Protein 7CNE (pdb70)

Foldseek 3Di:
DDWFKEKEEEQQQAACVVPVWPCNQVLLVVVCVDPSNPDGFKYKYAPQWHPVSSVVSCVSCCVQFVEKAPQAQCDQPRAPEEEEPRDPPQHTGQRIMMTGNFHWPHKYWYFANFAWDPSVSYRFTWMWTWGDDDNDTAIEIEGAAYAPDPGADVPRSLVRLLSRLLVLQVVVVVVVDDQAYWYKYWYQSNDFCVDPSVVSSCVSNQWDDQPEEEEDNAQQCLPPFFANVVVCVPDHGGHGTDITIHPSHDDDPRKYKYFDPDWADWDWTADPRDIDIGTHSDSGTMIMITHD

Sequence (292 aa):
TPSLKVLTYNTFLMSTGLYPNWGQEHRAREIAAAGFFQGNDVVVLQEAFDNAAADGLKAAAADRYPYQTPVVGRSRDGWDATGGKYSATTPEDGGVTVLSKWPIVRKEQVIFNDACGADWWSNKGFAYVVLNVGGTRVHVVGTHAQSTDSGCAAGEAAADRSRQFRQIDAFLDAKNIPADEQVMLAGDLNVDSHSAEYASMLADGDLAPADSRAGHPYSFDTKENSIAAYRYPTDPREDLDYVLHRNGHARPAGWRNTVVQETSAPWTVSSWGKRYTYTDLSGHYPVIAGAN

B-factor: mean 24.51, std 7.23, range [12.63, 61.75]

Structure (mmCIF, N/CA/C/O backbone):
data_7CNE
#
_entry.id   7CNE
#
_cell.length_a   66.091
_cell.length_b   66.091
_cell.length_c   142.450
_cell.angle_alpha   90.000
_cell.angle_beta   90.000
_cell.angle_gamma   90.000
#
_symmetry.space_group_name_H-M   'P 41 21 2'
#
loop_
_entity.id
_entity.type
_entity.pdbx_description
1 polymer 'Sphingomyelinase C'
2 non-polymer '4-(2-HYDROXYETHYL)-1-PIPERAZINE ETHANESULFONIC ACID'
3 non-polymer 'SUCCINIC ACID'
4 water water
#
loop_
_atom_site.group_PDB
_atom_site.id
_atom_site.type_symbol
_atom_site.label_atom_id
_atom_site.label_alt_id
_atom_site.label_comp_id
_atom_site.label_asym_id
_atom_site.label_entity_id
_atom_site.label_seq_id
_atom_site.pdbx_PDB_ins_code
_atom_site.Cartn_x
_atom_site.Cartn_y
_atom_site.Cartn_z
_atom_site.occupancy
_atom_site.B_iso_or_equiv
_atom_site.auth_seq_id
_atom_site.auth_comp_id
_atom_site.auth_asym_id
_atom_site.auth_atom_id
_atom_site.pdbx_PDB_model_num
ATOM 1 N N . THR A 1 7 ? -7.37794 -12.18658 30.80372 1.000 31.85624 48 THR A N 1
ATOM 2 C CA . THR A 1 7 ? -6.32858 -12.10042 29.78503 1.000 29.39259 48 THR A CA 1
ATOM 3 C C . THR A 1 7 ? -5.00833 -12.73277 30.21163 1.000 22.40707 48 THR A C 1
ATOM 4 O O . THR A 1 7 ? -4.09851 -12.03749 30.67613 1.000 20.25762 48 THR A O 1
ATOM 8 N N . PRO A 1 8 ? -4.87831 -14.04619 30.02348 1.000 22.81673 49 PRO A N 1
ATOM 9 C CA . PRO A 1 8 ? -3.66137 -14.72935 30.48205 1.000 19.91364 49 PRO A CA 1
ATOM 10 C C . PRO A 1 8 ? -2.43688 -14.30904 29.67587 1.000 22.00868 49 PRO A C 1
ATOM 11 O O . PRO A 1 8 ? -2.47183 -14.20647 28.44613 1.000 22.51259 49 PRO A O 1
ATOM 15 N N . SER A 1 9 ? -1.34677 -14.06066 30.39313 1.000 21.14919 50 SER A N 1
ATOM 16 C CA . SER A 1 9 ? -0.12869 -13.49494 29.82249 1.000 20.36177 50 SER A CA 1
ATOM 17 C C . SER A 1 9 ? 0.79014 -14.63163 29.37313 1.000 23.01386 50 SER A C 1
ATOM 18 O O . SER A 1 9 ? 1.32163 -15.37489 30.20615 1.000 23.90034 50 SER A O 1
ATOM 21 N N . LEU A 1 10 ? 0.98617 -14.76028 28.06424 1.000 18.56963 51 LEU A N 1
ATOM 22 C CA . LEU A 1 10 ? 1.70597 -15.88194 27.47462 1.000 19.07614 51 LEU A CA 1
ATOM 23 C C . LEU A 1 10 ? 3.02334 -15.43245 26.85091 1.000 19.46977 51 LEU A C 1
ATOM 24 O O . LEU A 1 10 ? 3.14553 -14.31146 26.34733 1.000 19.54093 51 LEU A O 1
ATOM 29 N N . LYS A 1 11 ? 3.99630 -16.34169 26.86332 1.000 16.61173 52 LYS A N 1
ATOM 30 C CA . LYS A 1 11 ? 5.29018 -16.15658 26.21722 1.000 17.95354 52 LYS A CA 1
ATOM 31 C C . LYS A 1 11 ? 5.28569 -16.92885 24.90400 1.000 17.34880 52 LYS A C 1
ATOM 32 O O . LYS A 1 11 ? 5.06705 -18.14377 24.90754 1.000 16.34294 52 LYS A O 1
ATOM 38 N N . VAL A 1 12 ? 5.53466 -16.24701 23.78709 1.000 17.22955 53 VAL A N 1
ATOM 39 C CA . VAL A 1 12 ? 5.38491 -16.87837 22.47321 1.000 18.10172 53 VAL A CA 1
ATOM 40 C C . VAL A 1 12 ? 6.67581 -16.73635 21.68010 1.000 17.68128 53 VAL A C 1
ATOM 41 O O . VAL A 1 12 ? 7.17206 -15.61905 21.48471 1.000 17.66733 53 VAL A O 1
ATOM 45 N N . LEU A 1 13 ? 7.21293 -17.86834 21.22242 1.000 14.71284 54 LEU A N 1
ATOM 46 C CA . LEU A 1 13 ? 8.39159 -17.90001 20.35944 1.000 16.17347 54 LEU A CA 1
ATOM 47 C C . LEU A 1 13 ? 7.97364 -18.10300 18.90957 1.000 16.48552 54 LEU A C 1
ATOM 48 O O . LEU A 1 13 ? 7.14808 -18.96980 18.61107 1.000 13.86507 54 LEU A O 1
ATOM 53 N N . THR A 1 14 ? 8.54506 -17.31378 18.00574 1.000 15.77511 55 THR A 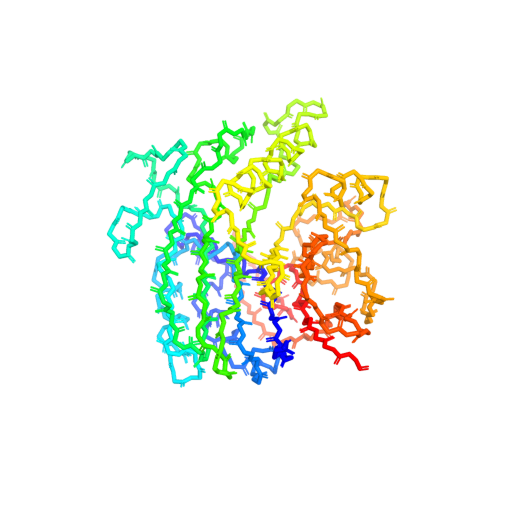N 1
ATOM 54 C CA . THR A 1 14 ? 8.46168 -17.62407 16.58725 1.000 14.94359 55 THR A CA 1
ATOM 55 C C . THR A 1 14 ? 9.88190 -17.80055 16.07261 1.000 15.67251 55 THR A C 1
ATOM 56 O O . THR A 1 14 ? 10.76787 -17.00850 16.40732 1.000 15.41750 55 THR A O 1
ATOM 60 N N . TYR A 1 15 ? 10.10284 -18.85580 15.28245 1.000 16.96393 56 TYR A N 1
ATOM 61 C CA . TYR A 1 15 ? 11.45236 -19.21097 14.84616 1.000 17.36815 56 TYR A CA 1
ATOM 62 C C . TYR A 1 15 ? 11.41554 -19.89850 13.49165 1.000 16.10811 56 TYR A C 1
ATOM 63 O O . TYR A 1 15 ? 10.78024 -20.94842 13.33424 1.000 14.91345 56 TYR A O 1
ATOM 72 N N . ASN A 1 16 ? 12.11976 -19.32470 12.52258 1.000 16.38959 57 ASN A N 1
ATOM 73 C CA . ASN A 1 16 ? 12.28678 -19.94213 11.21133 1.000 13.56161 57 ASN A CA 1
ATOM 74 C C . ASN A 1 16 ? 13.48011 -20.88986 11.29812 1.000 15.11133 57 ASN A C 1
ATOM 75 O O . ASN A 1 16 ? 14.61768 -20.44101 11.45315 1.000 18.24506 57 ASN A O 1
ATOM 80 N N . THR A 1 17 ? 13.22266 -22.19430 11.16574 1.000 14.29572 58 THR A N 1
ATOM 81 C CA . THR A 1 17 ? 14.21322 -23.23118 11.44542 1.000 17.05245 58 THR A CA 1
ATOM 82 C C . THR A 1 17 ? 15.12736 -23.56715 10.27437 1.000 17.51994 58 THR A C 1
ATOM 83 O O . THR A 1 17 ? 16.11904 -24.26762 10.48590 1.000 19.44099 58 THR A O 1
ATOM 87 N N . PHE A 1 18 ? 14.80520 -23.13955 9.05393 1.000 18.81724 59 PHE A N 1
ATOM 88 C CA . PHE A 1 18 ? 15.61723 -23.45360 7.87330 1.000 17.52729 59 PHE A CA 1
ATOM 89 C C . PHE A 1 18 ? 15.92622 -24.95451 7.78441 1.000 18.27636 59 PHE A C 1
ATOM 90 O O . PHE A 1 18 ? 17.07756 -25.37959 7.63311 1.000 17.27752 59 PHE A O 1
ATOM 98 N N . LEU A 1 19 ? 14.88113 -25.77146 7.90046 1.000 16.77024 60 LEU A N 1
ATOM 99 C CA . LEU A 1 19 ? 15.04085 -27.22283 7.79233 1.000 16.89948 60 LEU A CA 1
ATOM 100 C C . LEU A 1 19 ? 14.50293 -27.69187 6.44328 1.000 16.24089 60 LEU A C 1
ATOM 101 O O . LEU A 1 19 ? 13.44100 -28.31504 6.33429 1.000 17.83456 60 LEU A O 1
ATOM 106 N N . MET A 1 20 ? 15.27036 -27.37154 5.40162 1.000 17.94481 61 MET A N 1
ATOM 107 C CA . MET A 1 20 ? 14.90612 -27.79629 4.06183 1.000 20.03198 61 MET A CA 1
ATOM 108 C C . MET A 1 20 ? 14.98067 -29.31522 3.96066 1.000 20.06514 61 MET A C 1
ATOM 109 O O . MET A 1 20 ? 15.68930 -29.98519 4.72325 1.000 19.06800 61 MET A O 1
ATOM 117 N N . SER A 1 21 ? 14.22418 -29.85481 3.01421 1.000 18.29424 62 SER A N 1
ATOM 118 C CA . SER A 1 21 ? 14.19960 -31.29510 2.77716 1.000 19.16463 62 SER A CA 1
ATOM 119 C C . SER A 1 21 ? 15.60994 -31.84447 2.60206 1.000 18.70485 62 SER A C 1
ATOM 120 O O . SER A 1 21 ? 16.42339 -31.28300 1.85733 1.000 18.24872 62 SER A O 1
ATOM 123 N N . THR A 1 22 ? 15.91210 -32.93263 3.31661 1.000 16.98070 63 THR A N 1
ATOM 124 C CA . THR A 1 22 ? 17.24563 -33.50608 3.22724 1.000 19.66692 63 THR A CA 1
ATOM 125 C C . THR A 1 22 ? 17.43639 -34.34732 1.97416 1.000 21.35505 63 THR A C 1
ATOM 126 O O . THR A 1 22 ? 18.57698 -34.57272 1.57746 1.000 20.19365 63 THR A O 1
ATOM 130 N N . GLY A 1 23 ? 16.36009 -34.83618 1.35956 1.000 20.82172 64 GLY A N 1
ATOM 131 C CA . GLY A 1 23 ? 16.51956 -35.51577 0.08379 1.000 22.33612 64 GLY A CA 1
ATOM 132 C C . GLY A 1 23 ? 17.02591 -34.57269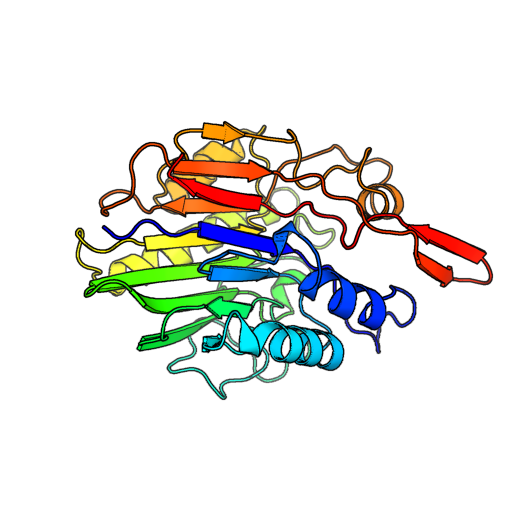 -0.98755 1.000 21.86510 64 GLY A C 1
ATOM 133 O O . GLY A 1 23 ? 17.90618 -34.92602 -1.77769 1.000 24.92086 64 GLY A O 1
ATOM 134 N N . LEU A 1 24 ? 16.49377 -33.34591 -1.00721 1.000 17.93727 65 LEU A N 1
ATOM 135 C CA . LEU A 1 24 ? 16.93436 -32.31894 -1.95018 1.000 21.33035 65 LEU A CA 1
ATOM 136 C C . LEU A 1 24 ? 18.26305 -31.69721 -1.54026 1.000 22.46254 65 LEU A C 1
ATOM 137 O O . LEU A 1 24 ? 19.09976 -31.38554 -2.39954 1.000 21.21667 65 LEU A O 1
ATOM 142 N N . TYR A 1 25 ? 18.45667 -31.46505 -0.23819 1.000 17.25513 66 TYR A N 1
ATOM 143 C CA . TYR A 1 25 ? 19.60982 -30.72514 0.27653 1.000 19.61230 66 TYR A CA 1
ATOM 144 C C . TYR A 1 25 ? 20.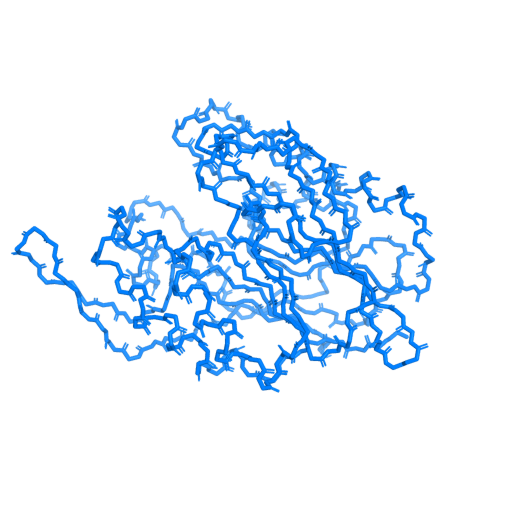25936 -31.53210 1.39143 1.000 21.29880 66 TYR A C 1
ATOM 145 O O . TYR A 1 25 ? 20.03483 -31.27228 2.58226 1.000 23.27962 66 TYR A O 1
ATOM 154 N N . PRO A 1 26 ? 21.07063 -32.52983 1.04188 1.000 23.21069 67 PRO A N 1
ATOM 155 C CA . PRO A 1 26 ? 21.60609 -33.43165 2.07332 1.000 25.72325 67 PRO A CA 1
ATOM 156 C C . PRO A 1 26 ? 22.67293 -32.81334 2.96685 1.000 27.71322 67 PRO A C 1
ATOM 157 O O . PRO A 1 26 ? 22.99288 -33.41052 4.00718 1.000 31.11961 67 PRO A O 1
ATOM 161 N N . ASN A 1 27 ? 23.21369 -31.64346 2.63036 1.000 23.94993 68 ASN A N 1
ATOM 162 C CA . ASN A 1 27 ? 24.37815 -31.11688 3.33379 1.000 29.42476 68 ASN A CA 1
ATOM 163 C C . ASN A 1 27 ? 24.10176 -29.80305 4.06322 1.000 23.88967 68 ASN A C 1
ATOM 164 O O . ASN A 1 27 ? 25.00577 -28.97807 4.21560 1.000 26.07094 68 ASN A O 1
ATOM 169 N N . TRP A 1 28 ? 22.87825 -29.59193 4.55583 1.000 22.25161 69 TRP A N 1
ATOM 170 C CA . TRP A 1 28 ? 22.57690 -28.36193 5.28469 1.000 23.54258 69 TRP A CA 1
ATOM 171 C C . TRP A 1 28 ? 22.47334 -28.57902 6.79655 1.000 24.10753 69 TRP A C 1
ATOM 172 O O . TRP A 1 28 ? 21.95667 -27.70742 7.51311 1.000 18.63637 69 TRP A O 1
ATOM 183 N N . GLY A 1 29 ? 22.98152 -29.70913 7.29455 1.000 23.18419 70 GLY A N 1
ATOM 184 C CA . GLY A 1 29 ? 23.02924 -29.97178 8.72502 1.000 22.62329 70 GLY A CA 1
ATOM 185 C C . GLY A 1 29 ? 21.67614 -30.05970 9.39935 1.000 24.11678 70 GLY A C 1
ATOM 186 O O . GLY A 1 29 ? 21.56784 -29.75222 10.59400 1.000 20.72871 70 GLY A O 1
ATOM 187 N N . GLN A 1 30 ? 20.64077 -30.51163 8.67706 1.000 20.61070 71 GLN A N 1
ATOM 188 C CA . GLN A 1 30 ? 19.27432 -30.38024 9.18590 1.000 20.42224 71 GLN A CA 1
ATOM 189 C C . GLN A 1 30 ? 19.04341 -31.23106 10.43313 1.000 22.92671 71 GLN A C 1
ATOM 190 O O . GLN A 1 30 ? 18.41064 -30.76917 11.38504 1.000 20.08981 71 GLN A O 1
ATOM 196 N N . GLU A 1 31 ? 19.50668 -32.48482 10.43635 1.000 22.09436 72 GLU A N 1
ATOM 197 C CA . GLU A 1 31 ? 19.27715 -33.32882 11.60607 1.000 24.27276 72 GLU A CA 1
ATOM 198 C C . GLU A 1 31 ? 20.04478 -32.80363 12.81065 1.000 22.98503 72 GLU A C 1
ATOM 199 O O . GLU A 1 31 ? 19.51195 -32.76936 13.92490 1.000 26.43653 72 GLU A O 1
ATOM 205 N N . HIS A 1 32 ? 21.28911 -32.36984 12.60317 1.000 23.05068 73 HIS A N 1
ATOM 206 C CA . HIS A 1 32 ? 22.05592 -31.78950 13.70112 1.000 23.06019 73 HIS A CA 1
ATOM 207 C C . HIS A 1 32 ? 21.35995 -30.55431 14.26398 1.000 25.05059 73 HIS A C 1
ATOM 208 O O . HIS A 1 32 ? 21.18692 -30.42033 15.48094 1.000 20.58064 73 HIS A O 1
ATOM 215 N N . ARG A 1 33 ? 20.94577 -29.64091 13.38608 1.000 22.33191 74 ARG A N 1
ATOM 216 C CA . ARG A 1 33 ? 20.37652 -28.37898 13.84775 1.000 21.71901 74 ARG A CA 1
ATOM 217 C C . ARG A 1 33 ? 19.01711 -28.58532 14.50203 1.000 20.68762 74 ARG A C 1
ATOM 218 O O . ARG A 1 33 ? 18.70229 -27.92274 15.49657 1.000 22.61140 74 ARG A O 1
ATOM 226 N N . ALA A 1 34 ? 18.20008 -29.49794 13.96455 1.000 21.86173 75 ALA A N 1
ATOM 227 C CA . ALA A 1 34 ? 16.89293 -29.76442 14.56586 1.000 20.99162 75 ALA A CA 1
ATOM 228 C C . ALA A 1 34 ? 17.03166 -30.23587 16.00428 1.000 23.92108 75 ALA A C 1
ATOM 229 O O . ALA A 1 34 ? 16.24126 -29.84741 16.87734 1.000 20.85932 75 ALA A O 1
ATOM 231 N N . ARG A 1 35 ? 18.01180 -31.10314 16.26377 1.000 24.85758 76 ARG A N 1
ATOM 232 C CA . ARG A 1 35 ? 18.26514 -31.54146 17.63224 1.000 24.96676 76 ARG A CA 1
ATOM 233 C C . ARG A 1 35 ? 18.74016 -30.37472 18.48952 1.000 24.47724 76 ARG A C 1
ATOM 234 O O . ARG A 1 35 ? 18.25538 -30.17545 19.60881 1.000 25.15060 76 ARG A O 1
ATOM 242 N N . GLU A 1 36 ? 19.64780 -29.55949 17.95632 1.000 22.95144 77 GLU A N 1
ATOM 243 C CA . GLU A 1 36 ? 20.17971 -28.43236 18.71728 1.000 23.79805 77 GLU A CA 1
ATOM 244 C C . GLU A 1 36 ? 19.14146 -27.33486 18.96035 1.000 23.44543 77 GLU A C 1
ATOM 245 O O . GLU A 1 36 ? 19.19486 -26.65248 19.99504 1.000 22.21182 77 GLU A O 1
ATOM 251 N N . ILE A 1 37 ? 18.19726 -27.14281 18.03530 1.000 18.96342 78 ILE A N 1
ATOM 252 C CA . ILE A 1 37 ? 17.15435 -26.13711 18.24171 1.000 20.23390 78 ILE A CA 1
ATOM 253 C C . ILE A 1 37 ? 16.29508 -26.49166 19.45183 1.000 21.20461 78 ILE A C 1
ATOM 254 O O . ILE A 1 37 ? 15.96793 -25.62475 20.27079 1.000 18.48397 78 ILE A O 1
ATOM 259 N N . ALA A 1 38 ? 15.90976 -27.76584 19.58820 1.000 22.36009 79 ALA A N 1
ATOM 260 C CA . ALA A 1 38 ? 15.13037 -28.15393 20.76080 1.000 22.80531 79 ALA A CA 1
ATOM 261 C C . ALA A 1 38 ? 15.88963 -27.94004 22.06791 1.000 24.46049 79 ALA A C 1
ATOM 262 O O . ALA A 1 38 ? 15.25463 -27.80251 23.11813 1.000 25.29804 79 ALA A O 1
ATOM 264 N N . ALA A 1 39 ? 17.22286 -27.90177 22.04047 1.000 21.59625 80 ALA A N 1
ATOM 265 C CA . ALA A 1 39 ? 17.98294 -27.70777 23.26932 1.000 24.93867 80 ALA A CA 1
ATOM 266 C C . ALA A 1 39 ? 18.40711 -26.26119 23.49764 1.000 27.46248 80 ALA A C 1
ATOM 267 O O . ALA A 1 39 ? 18.92785 -25.94901 24.57848 1.000 21.56761 80 ALA A O 1
ATOM 269 N N . ALA A 1 40 ? 18.17856 -25.37145 22.53300 1.000 21.39585 81 ALA A N 1
ATOM 270 C CA . ALA A 1 40 ? 18.65855 -24.00242 22.66207 1.000 22.56756 81 ALA A CA 1
ATOM 271 C C . ALA A 1 40 ? 17.92366 -23.26787 23.78559 1.000 21.98259 81 ALA A C 1
ATOM 272 O O . ALA A 1 40 ? 16.79376 -23.60091 24.15602 1.000 20.85412 81 ALA A O 1
ATOM 274 N N . GLY A 1 41 ? 18.59474 -22.25632 24.33727 1.000 24.16927 82 GLY A N 1
ATOM 275 C CA . GLY A 1 41 ? 17.99018 -21.48665 25.41575 1.000 27.20881 82 GLY A CA 1
ATOM 276 C C . GLY A 1 41 ? 16.68456 -20.83096 25.00303 1.000 22.58919 82 GLY A C 1
ATOM 277 O O . GLY A 1 41 ? 15.70461 -20.84768 25.75494 1.000 20.14520 82 GLY A O 1
ATOM 278 N N . PHE A 1 42 ? 16.64215 -20.27029 23.78943 1.000 21.90808 83 PHE A N 1
ATOM 279 C CA . PHE A 1 42 ? 15.43980 -19.57217 23.34624 1.000 20.27851 83 PHE A CA 1
ATOM 280 C C . PHE A 1 42 ? 14.25449 -20.51262 23.19371 1.000 18.92191 83 PHE A C 1
ATOM 281 O O . PHE A 1 42 ? 13.10441 -20.05064 23.19533 1.000 18.79505 83 PHE A O 1
ATOM 289 N N . PHE A 1 43 ? 14.50725 -21.81606 23.06495 1.000 17.15614 84 PHE A N 1
ATOM 290 C CA . PHE A 1 43 ? 13.44098 -22.80212 22.91946 1.000 18.48154 84 PHE A CA 1
ATOM 291 C C . PHE A 1 43 ? 12.75919 -23.13202 24.24086 1.000 20.76417 84 PHE A C 1
ATOM 292 O O . PHE A 1 43 ? 11.61389 -23.59985 24.23196 1.000 19.61646 84 PHE A O 1
ATOM 300 N N . GLN A 1 44 ? 13.42435 -22.89010 25.36965 1.000 21.07419 85 GLN A N 1
ATOM 301 C CA . GLN A 1 44 ? 12.89549 -23.27272 26.67409 1.000 22.19355 85 GLN A CA 1
ATOM 302 C C . GLN A 1 44 ? 12.04659 -22.16437 27.26439 1.000 20.77054 85 GLN A C 1
ATOM 303 O O . GLN A 1 44 ? 12.29472 -20.97847 27.04125 1.000 19.94865 85 GLN A O 1
ATOM 309 N N . GLY A 1 45 ? 11.04440 -22.56871 28.04085 1.000 22.26140 86 GLY A N 1
ATOM 310 C CA . GLY A 1 45 ? 10.33746 -21.64150 28.89574 1.000 20.74846 86 GLY A CA 1
ATOM 311 C C . GLY A 1 45 ? 9.24640 -20.85562 28.21406 1.000 20.92636 86 GLY A C 1
ATOM 312 O O . GLY A 1 45 ? 8.77179 -19.86496 28.77723 1.000 21.04551 86 GLY A O 1
ATOM 313 N N . ASN A 1 46 ? 8.83457 -21.25734 27.02109 1.000 18.50157 87 ASN A N 1
ATOM 314 C CA . ASN A 1 46 ? 7.74475 -20.57421 26.34945 1.000 18.65007 87 ASN A CA 1
ATOM 315 C C . ASN A 1 46 ? 6.41444 -21.25221 26.64811 1.000 16.71428 87 ASN A C 1
ATOM 316 O O . ASN A 1 46 ? 6.35332 -22.38662 27.12050 1.000 17.67086 87 ASN A O 1
ATOM 321 N N . ASP A 1 47 ? 5.33072 -20.54377 26.33256 1.000 16.69109 88 ASP A N 1
ATOM 322 C CA . ASP A 1 47 ? 4.00382 -21.14315 26.34277 1.000 15.03666 88 ASP A CA 1
ATOM 323 C C . ASP A 1 47 ? 3.60102 -21.68714 24.97359 1.000 17.72460 88 ASP A C 1
ATOM 324 O O . ASP A 1 47 ? 2.92772 -22.72310 24.88665 1.000 15.80346 88 ASP A O 1
ATOM 329 N N . VAL A 1 48 ? 3.97972 -20.99164 23.91097 1.000 14.71107 89 VAL A N 1
ATOM 330 C CA . VAL A 1 48 ? 3.64232 -21.37492 22.53974 1.000 14.68773 89 VAL A CA 1
ATOM 331 C C . VAL A 1 48 ? 4.89471 -21.19961 21.70129 1.000 18.13611 89 VAL A C 1
ATOM 332 O O . VAL A 1 48 ? 5.64688 -20.23700 21.89602 1.000 16.91590 89 VAL A O 1
ATOM 336 N N . VAL A 1 49 ? 5.13146 -22.14348 20.78496 1.000 17.26715 90 VAL A N 1
ATOM 337 C CA . VAL A 1 49 ? 6.23151 -22.07629 19.82717 1.000 14.50716 90 VAL A CA 1
ATOM 338 C C . VAL A 1 49 ? 5.64018 -22.22925 18.43039 1.000 16.37623 90 VAL A C 1
ATOM 339 O O . VAL A 1 49 ? 4.88462 -23.17591 18.17130 1.000 17.50354 90 VAL A O 1
ATOM 343 N N . VAL A 1 50 ? 5.96167 -21.28842 17.54413 1.000 15.79652 91 VAL A N 1
ATOM 344 C CA . VAL A 1 50 ? 5.56240 -21.34349 16.13868 1.000 15.92150 91 VAL A CA 1
ATOM 345 C C . VAL A 1 50 ? 6.83384 -21.44718 15.30279 1.000 16.57655 91 VAL A C 1
ATOM 346 O O . VAL A 1 50 ? 7.69636 -20.55805 15.35591 1.000 15.18710 91 VAL A O 1
ATOM 350 N N . LEU A 1 51 ? 6.94333 -22.52409 14.52798 1.000 14.67627 92 LEU A N 1
ATOM 351 C CA . LEU A 1 51 ? 8.09967 -22.77700 13.68768 1.000 15.73806 92 LEU A CA 1
ATOM 352 C C . LEU A 1 51 ? 7.74746 -22.58240 12.22031 1.000 15.23158 92 LEU A C 1
ATOM 353 O O . LEU A 1 51 ? 6.63591 -22.89763 11.79050 1.000 15.63629 92 LEU A O 1
ATOM 358 N N . GLN A 1 52 ? 8.72196 -22.09867 11.44886 1.000 13.74901 93 GLN A N 1
ATOM 359 C CA . GLN A 1 52 ? 8.61887 -22.06474 9.99844 1.000 15.58704 93 GLN A CA 1
ATOM 360 C C . GLN A 1 52 ? 9.74224 -22.89516 9.39122 1.000 16.72230 93 GLN A C 1
ATOM 361 O O . GLN A 1 52 ? 10.72408 -23.22455 10.06068 1.000 16.56437 93 GLN A O 1
ATOM 367 N N . GLU A 1 53 ? 9.56464 -23.22023 8.10906 1.000 16.47973 94 GLU A N 1
ATOM 368 C CA . GLU A 1 53 ? 10.52656 -23.95624 7.27836 1.000 17.70413 94 GLU A CA 1
ATOM 369 C C . GLU A 1 53 ? 10.89505 -25.31649 7.87254 1.000 17.85717 94 GLU A C 1
ATOM 370 O O . GLU A 1 53 ? 11.99816 -25.82767 7.66321 1.000 17.98692 94 GLU A O 1
ATOM 376 N N . ALA A 1 54 ? 9.96122 -25.92966 8.59724 1.000 15.88793 95 ALA A N 1
ATOM 377 C CA . ALA A 1 54 ? 10.13478 -27.29950 9.08043 1.000 18.40492 95 ALA A CA 1
ATOM 378 C C . ALA A 1 54 ? 9.73965 -28.27857 7.96886 1.000 18.41573 95 ALA A C 1
ATOM 379 O O . ALA A 1 54 ? 8.78248 -29.04496 8.07472 1.000 19.13659 95 ALA A O 1
ATOM 381 N N . PHE A 1 55 ? 10.49706 -28.21511 6.86846 1.000 17.25651 96 PHE A N 1
ATOM 382 C CA . PHE A 1 55 ? 10.12485 -28.87123 5.62121 1.000 18.68057 96 PHE A CA 1
ATOM 383 C C . PHE A 1 55 ? 10.55633 -30.33242 5.57747 1.000 21.09130 96 PHE A C 1
ATOM 384 O O . PHE A 1 55 ? 9.85155 -31.17556 5.00545 1.000 20.94502 96 PHE A O 1
ATOM 392 N N . ASP A 1 56 ? 11.73338 -30.64125 6.11668 1.000 19.77136 97 ASP A N 1
ATOM 393 C CA . ASP A 1 56 ? 12.20046 -32.01845 6.12030 1.000 19.66587 97 ASP A CA 1
ATOM 394 C C . ASP A 1 56 ? 11.35645 -32.83451 7.09110 1.000 21.56611 97 ASP A C 1
ATOM 395 O O . ASP A 1 56 ? 11.33333 -32.54908 8.29425 1.000 20.32758 97 ASP A O 1
ATOM 400 N N . ASN A 1 57 ? 10.65450 -33.84168 6.56478 1.000 21.51668 98 ASN A N 1
ATOM 401 C CA . ASN A 1 57 ? 9.68284 -34.56962 7.37331 1.000 21.23383 98 ASN A CA 1
ATOM 402 C C . ASN A 1 57 ? 10.33589 -35.21974 8.58818 1.000 23.82522 98 ASN A C 1
ATOM 403 O O . ASN A 1 57 ? 9.78435 -35.17338 9.69242 1.000 22.32031 98 ASN A O 1
ATOM 408 N N . ALA A 1 58 ? 11.51005 -35.82593 8.40675 1.000 24.22836 99 ALA A N 1
ATOM 409 C CA . ALA A 1 58 ? 12.13985 -36.55295 9.50519 1.000 24.81870 99 ALA A CA 1
ATOM 410 C C . ALA A 1 58 ? 12.69393 -35.59508 10.55368 1.000 21.08926 99 ALA A C 1
ATOM 411 O O . ALA A 1 58 ? 12.46111 -35.77634 11.75372 1.000 20.91526 99 ALA A O 1
ATOM 413 N N . ALA A 1 59 ? 13.42151 -34.55734 10.12887 1.000 20.28219 100 ALA A N 1
ATOM 414 C CA . ALA A 1 59 ? 13.97304 -33.63198 11.11796 1.000 22.99628 100 ALA A CA 1
ATOM 415 C C . ALA A 1 59 ? 12.86313 -32.87234 11.84119 1.000 20.25944 100 ALA A C 1
ATOM 416 O O . ALA A 1 59 ? 12.94164 -32.64317 13.05927 1.000 20.39681 100 ALA A O 1
ATOM 418 N N . ALA A 1 60 ? 11.81972 -32.47500 11.11148 1.000 20.39881 101 ALA A N 1
ATOM 419 C CA . ALA A 1 60 ? 10.67361 -31.84479 11.76004 1.000 21.05533 101 ALA A CA 1
ATOM 420 C C . ALA A 1 60 ? 9.99574 -32.79749 12.74022 1.000 20.59513 101 ALA A C 1
ATOM 421 O O . ALA A 1 60 ? 9.63826 -32.39823 13.85169 1.000 21.10321 101 ALA A O 1
ATOM 423 N N . ASP A 1 61 ? 9.79728 -34.06013 12.34633 1.000 20.58950 102 ASP A N 1
ATOM 424 C CA . ASP A 1 61 ? 9.22190 -35.03914 13.26945 1.000 20.08972 102 ASP A CA 1
ATOM 425 C C . ASP A 1 61 ? 10.08443 -35.20046 14.52126 1.000 20.03513 102 ASP A C 1
ATOM 426 O O . ASP A 1 61 ? 9.55944 -35.31235 15.63546 1.000 21.63183 102 ASP A O 1
ATOM 431 N N . GLY A 1 62 ? 11.40989 -35.24016 14.35527 1.000 20.25347 103 GLY A N 1
ATOM 432 C CA . GLY A 1 62 ? 12.28754 -35.38735 15.51132 1.000 21.57784 103 GLY A CA 1
ATOM 433 C C . GLY A 1 62 ? 12.23831 -34.19267 16.44850 1.000 23.02056 103 GLY A C 1
ATOM 434 O O . GLY A 1 62 ? 12.26582 -34.34980 17.67534 1.000 19.33023 103 GLY A O 1
ATOM 435 N N . LEU A 1 63 ? 12.17934 -32.98290 15.88624 1.000 20.49045 104 LEU A N 1
ATOM 436 C CA . LEU A 1 63 ? 12.05947 -31.77821 16.70662 1.000 23.05158 104 LEU A CA 1
ATOM 437 C C . LEU A 1 63 ? 10.74785 -31.77861 17.48608 1.000 20.97879 104 LEU A C 1
ATOM 438 O O . LEU A 1 63 ? 10.71816 -31.45882 18.68457 1.000 21.38077 104 LEU A O 1
ATOM 443 N N . LYS A 1 64 ? 9.64540 -32.10073 16.80457 1.000 20.18236 105 LYS A N 1
ATOM 444 C CA . LYS A 1 64 ? 8.34691 -32.16198 17.46787 1.000 22.98633 105 LYS A CA 1
ATOM 445 C C . LYS A 1 64 ? 8.35466 -33.19488 18.58886 1.000 23.08582 105 LYS A C 1
ATOM 446 O O . LYS A 1 64 ? 7.80202 -32.94912 19.67190 1.000 23.64246 105 LYS A O 1
ATOM 452 N N . ALA A 1 65 ? 9.00470 -34.34727 18.35994 1.000 20.10561 106 ALA A N 1
ATOM 453 C CA . ALA A 1 65 ? 9.15648 -35.33867 19.42506 1.000 23.29432 106 ALA A CA 1
ATOM 454 C C . ALA A 1 65 ? 10.05407 -34.82228 20.54404 1.000 22.51086 106 ALA A C 1
ATOM 455 O O . ALA A 1 65 ? 9.74888 -35.00925 21.72735 1.000 22.96710 106 ALA A O 1
ATOM 457 N N . ALA A 1 66 ? 11.16887 -34.17415 20.19549 1.000 24.46803 107 ALA A N 1
ATOM 458 C CA . ALA A 1 66 ? 12.06312 -33.66333 21.23063 1.000 23.34187 107 ALA A CA 1
ATOM 459 C C . ALA A 1 66 ? 11.37678 -32.60751 22.08372 1.000 25.53125 107 ALA A C 1
ATOM 460 O O . ALA A 1 66 ? 11.68426 -32.47420 23.27619 1.000 24.61331 107 ALA A O 1
ATOM 462 N N . ALA A 1 67 ? 10.42988 -31.87122 21.49737 1.000 20.60637 108 ALA A N 1
ATOM 463 C CA . ALA A 1 67 ? 9.70654 -30.80432 22.17565 1.000 22.88124 108 ALA A CA 1
ATOM 464 C C . ALA A 1 67 ? 8.49687 -31.29514 22.963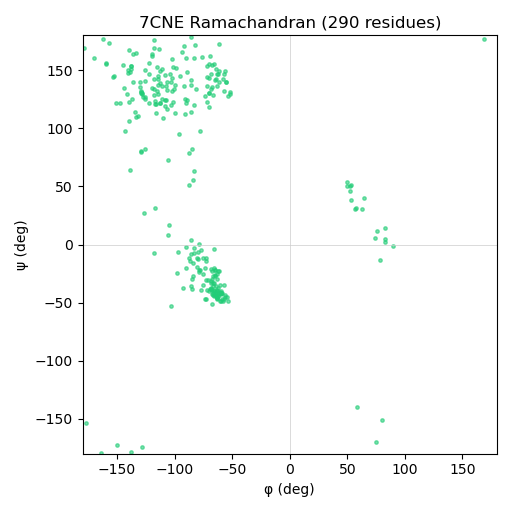90 1.000 23.40145 108 ALA A C 1
ATOM 465 O O . ALA A 1 67 ? 7.90571 -30.49945 23.70073 1.000 22.72046 108 ALA A O 1
ATOM 467 N N . ALA A 1 68 ? 8.11455 -32.57344 22.83313 1.000 19.08342 109 ALA A N 1
ATOM 468 C CA . ALA A 1 68 ? 6.79892 -32.99986 23.31353 1.000 24.13033 109 ALA A CA 1
ATOM 469 C C . ALA A 1 68 ? 6.68556 -32.94011 24.83330 1.000 24.23763 109 ALA A C 1
ATOM 470 O O . ALA A 1 68 ? 5.58413 -32.74265 25.35865 1.000 21.52428 109 ALA A O 1
ATOM 472 N N . ASP A 1 69 ? 7.79537 -33.12343 25.55136 1.000 20.51742 110 ASP A N 1
ATOM 473 C CA . ASP A 1 69 ? 7.75272 -33.03840 27.01030 1.000 25.34615 110 ASP A CA 1
ATOM 474 C C . ASP A 1 69 ? 7.36305 -31.63562 27.47656 1.000 25.68837 110 ASP A C 1
ATOM 475 O O . ASP A 1 69 ? 6.50139 -31.47465 28.35294 1.000 22.47476 110 ASP A O 1
ATOM 483 N N . ARG A 1 70 ? 7.97817 -30.60772 26.89365 1.000 20.71621 111 ARG A N 1
ATOM 484 C CA . ARG A 1 70 ? 7.68891 -29.22594 27.26799 1.000 23.29344 111 ARG A CA 1
ATOM 485 C C . ARG A 1 70 ? 6.48012 -28.64975 26.53358 1.000 21.80027 111 ARG A C 1
ATOM 486 O O . ARG A 1 70 ? 5.78858 -27.78519 27.08221 1.000 17.75677 111 ARG A O 1
ATOM 494 N N . TYR A 1 71 ? 6.20744 -29.10143 25.30628 1.000 17.79477 112 TYR A N 1
ATOM 495 C CA . TYR A 1 71 ? 5.09595 -28.59918 24.49175 1.000 21.06228 112 TYR A CA 1
ATOM 496 C C . TYR A 1 71 ? 4.29264 -29.78478 23.98068 1.000 18.26424 112 TYR A C 1
ATOM 497 O O . TYR A 1 71 ? 4.43219 -30.18746 22.81880 1.000 19.25424 112 TYR A O 1
ATOM 506 N N . PRO A 1 72 ? 3.42092 -30.35379 24.81670 1.000 21.20276 113 PRO A N 1
ATOM 507 C CA . PRO A 1 72 ? 2.77801 -31.62800 24.45092 1.000 20.60128 113 PRO A CA 1
ATOM 508 C C . PRO A 1 72 ? 1.70859 -31.50765 23.38294 1.000 20.59098 113 PRO A C 1
ATOM 509 O O . PRO A 1 72 ? 1.35223 -32.52071 22.77829 1.000 20.39804 113 PRO A O 1
ATOM 513 N N . TYR A 1 73 ? 1.14392 -30.33374 23.16118 1.000 16.02857 114 TYR A N 1
ATOM 514 C CA . TYR A 1 73 ? -0.00034 -30.18863 22.27250 1.000 18.66586 114 TYR A CA 1
ATOM 515 C C . TYR A 1 73 ? 0.47043 -29.52037 20.98942 1.000 19.41394 114 TYR A C 1
ATOM 516 O O . TYR A 1 73 ? 0.96688 -28.38580 21.01607 1.000 17.58239 114 TYR A O 1
ATOM 525 N N . GLN A 1 74 ? 0.36043 -30.23712 19.87337 1.000 18.86890 115 GLN A N 1
ATOM 526 C CA . GLN A 1 74 ? 1.02018 -29.79138 18.65606 1.000 19.99021 115 GLN A CA 1
ATOM 527 C C . GLN A 1 74 ? 0.11425 -29.97296 17.44445 1.000 19.76288 115 GLN A C 1
ATOM 528 O O . GLN A 1 74 ? -0.72776 -30.87464 17.40205 1.000 20.50718 115 GLN A O 1
ATOM 534 N N . THR A 1 75 ? 0.31192 -29.09852 16.43774 1.000 19.68331 116 THR A N 1
ATOM 535 C CA . THR A 1 75 ? -0.31913 -29.29763 15.14393 1.000 16.79761 116 THR A CA 1
ATOM 536 C C . THR A 1 75 ? 0.58842 -30.11674 14.24368 1.000 17.28327 116 THR A C 1
ATOM 537 O O . THR A 1 75 ? 1.79917 -30.18342 14.46556 1.000 15.83005 116 THR A O 1
ATOM 541 N N . PRO A 1 76 ? 0.04315 -30.72159 13.18936 1.000 17.62050 117 PRO A N 1
ATOM 542 C CA . PRO A 1 76 ? 0.90172 -31.18632 12.09354 1.000 21.07242 117 PRO A CA 1
ATOM 543 C C . PRO A 1 76 ? 1.63508 -30.01211 11.45359 1.000 18.89386 117 PRO A C 1
ATOM 544 O O . PRO A 1 76 ? 1.39847 -28.83554 11.75342 1.000 16.40362 117 PRO A O 1
ATOM 548 N N . VAL A 1 77 ? 2.56113 -30.34187 10.55900 1.000 17.91209 118 VAL A N 1
ATOM 549 C CA . VAL A 1 77 ? 3.13886 -29.32021 9.69676 1.000 19.26628 118 VAL A CA 1
ATOM 550 C C . VAL A 1 77 ? 2.10564 -28.93567 8.64730 1.000 20.21478 118 VAL A C 1
ATOM 551 O O . VAL A 1 77 ? 1.53787 -29.80509 7.97666 1.000 19.73551 118 VAL A O 1
ATOM 555 N N . VAL A 1 78 ? 1.83998 -27.63113 8.52121 1.000 17.19212 119 VAL A N 1
ATOM 556 C CA . VAL A 1 78 ? 0.81800 -27.15078 7.59663 1.000 16.97445 119 VAL A CA 1
ATOM 557 C C . VAL A 1 78 ? 1.12900 -27.63333 6.18774 1.000 19.35958 119 VAL A C 1
ATOM 558 O O . VAL A 1 78 ? 2.26656 -27.52039 5.71148 1.000 17.94337 119 VAL A O 1
ATOM 562 N N . GLY A 1 79 ? 0.11943 -28.18701 5.52171 1.000 18.95985 120 GLY A N 1
ATOM 563 C CA . GLY A 1 79 ? 0.21447 -28.50961 4.11719 1.000 20.70128 120 GLY A CA 1
ATOM 564 C C . GLY A 1 79 ? 0.73443 -29.89237 3.78414 1.000 23.69950 120 GLY A C 1
ATOM 565 O O . GLY A 1 79 ? 0.83466 -30.21169 2.59670 1.000 23.55704 120 GLY A O 1
ATOM 566 N N . ARG A 1 80 ? 1.09054 -30.71345 4.78442 1.000 23.85659 121 ARG A N 1
ATOM 567 C CA . ARG A 1 80 ? 1.48976 -32.09556 4.51008 1.000 25.72360 121 ARG A CA 1
ATOM 568 C C . ARG A 1 80 ? 0.31553 -32.92337 3.99952 1.000 26.74330 121 ARG A C 1
ATOM 569 O O . ARG A 1 80 ? 0.42538 -33.61433 2.97867 1.000 29.38386 121 ARG A O 1
ATOM 577 N N . SER A 1 81 ? -0.80803 -32.88553 4.70970 1.000 23.15776 122 SER A N 1
ATOM 578 C CA . SER A 1 81 ? -1.99973 -33.62242 4.30845 1.000 27.59562 122 SER A CA 1
ATOM 579 C C . SER A 1 81 ? -3.18987 -33.05940 5.07449 1.000 26.80307 122 SER A C 1
ATOM 580 O O . SER A 1 81 ? -3.05016 -32.13079 5.87534 1.000 22.25665 122 SER A O 1
ATOM 583 N N . ARG A 1 82 ? -4.37061 -33.64565 4.83438 1.000 23.47132 123 ARG A N 1
ATOM 584 C CA . ARG A 1 82 ? -5.56387 -33.29654 5.59623 1.000 23.35120 123 ARG A CA 1
ATOM 585 C C . ARG A 1 82 ? -5.63376 -33.98856 6.95424 1.000 21.98963 123 ARG A C 1
ATOM 586 O O . ARG A 1 82 ? -6.46856 -33.60574 7.77790 1.000 22.96281 123 ARG A O 1
ATOM 594 N N . ASP A 1 83 ? -4.78613 -34.98115 7.20802 1.000 26.91777 124 ASP A N 1
ATOM 595 C CA . ASP A 1 83 ? -4.84939 -35.74578 8.44991 1.000 27.64144 124 ASP A CA 1
ATOM 596 C C . ASP A 1 83 ? -4.41125 -34.91626 9.65194 1.000 24.36427 124 ASP A C 1
ATOM 597 O O . ASP A 1 83 ? -3.47149 -34.12188 9.57358 1.000 21.90208 124 ASP A O 1
ATOM 602 N N . GLY A 1 84 ? -5.06921 -35.14174 10.78350 1.000 21.65274 125 GLY A N 1
ATOM 603 C CA . GLY A 1 84 ? -4.61542 -34.54666 12.02791 1.000 27.26375 125 GLY A CA 1
ATOM 604 C C . GLY A 1 84 ? -5.05137 -33.11901 12.25677 1.000 22.94911 125 GLY A C 1
ATOM 605 O O . GLY A 1 84 ? -4.61900 -32.51016 13.24534 1.000 22.35254 125 GLY A O 1
ATOM 606 N N . TRP A 1 85 ? -5.87368 -32.56568 11.36768 1.000 19.89917 126 TRP A N 1
ATOM 607 C CA . TRP A 1 85 ? -6.47749 -31.24737 11.50629 1.000 20.76896 126 TRP A CA 1
ATOM 608 C C . TRP A 1 85 ? -7.97516 -31.38855 11.72693 1.000 24.82623 126 TRP A C 1
ATOM 609 O O . TRP A 1 85 ? -8.60442 -32.33676 11.23718 1.000 23.22066 126 TRP A O 1
ATOM 620 N N . ASP A 1 86 ? -8.55129 -30.41646 12.44256 1.000 24.09260 127 ASP A N 1
ATOM 621 C CA . ASP A 1 86 ? -10.00366 -30.35425 12.56234 1.000 25.90041 127 ASP A CA 1
ATOM 622 C C . ASP A 1 86 ? -10.66493 -29.83062 11.29624 1.000 23.37520 127 ASP A C 1
ATOM 623 O O . ASP A 1 86 ? -11.84315 -30.12168 11.06278 1.000 22.74608 127 ASP A O 1
ATOM 628 N N . ALA A 1 87 ? -9.94436 -29.05179 10.49464 1.000 21.21723 128 ALA A N 1
ATOM 629 C CA . ALA A 1 87 ? -10.42245 -28.61170 9.19062 1.000 20.85447 128 ALA A CA 1
ATOM 630 C C . ALA A 1 87 ? -9.22048 -28.18668 8.35648 1.000 21.92277 128 ALA A C 1
ATOM 631 O O . ALA A 1 87 ? -8.15858 -27.85697 8.89340 1.000 18.98418 128 ALA A O 1
ATOM 633 N N . THR A 1 88 ? -9.39596 -28.23930 7.03164 1.000 19.31713 129 THR A N 1
ATOM 634 C CA . THR A 1 88 ? -8.44731 -27.70239 6.05987 1.000 22.56007 129 THR A CA 1
ATOM 635 C C . THR A 1 88 ? -9.21831 -26.78500 5.12296 1.000 23.58627 129 THR A C 1
ATOM 636 O O . THR A 1 88 ? -10.22653 -27.20393 4.54731 1.000 26.38032 129 THR A O 1
ATOM 640 N N . GLY A 1 89 ? -8.75033 -25.54406 4.95711 1.000 21.07060 130 GLY A N 1
ATOM 641 C CA . GLY A 1 89 ? -9.34190 -24.61411 4.01507 1.000 20.40044 130 GLY A CA 1
ATOM 642 C C . GLY A 1 89 ? -8.29525 -24.01881 3.08392 1.000 19.43708 130 GLY A C 1
ATOM 643 O O . GLY A 1 89 ? -7.12697 -24.40332 3.11135 1.000 19.40464 130 GLY A O 1
ATOM 644 N N . GLY A 1 90 ? -8.74453 -23.06719 2.25986 1.000 20.03050 131 GLY A N 1
ATOM 645 C CA . GLY A 1 90 ? -7.84177 -22.41960 1.31568 1.000 20.95488 131 GLY A CA 1
ATOM 646 C C . GLY A 1 90 ? -7.50501 -23.30772 0.12492 1.000 21.06884 131 GLY A C 1
ATOM 647 O O . GLY A 1 90 ? -8.10688 -24.36922 -0.08714 1.000 21.77632 131 GLY A O 1
ATOM 648 N N . LYS A 1 91 ? -6.52019 -22.86385 -0.66723 1.000 20.95515 132 LYS A N 1
ATOM 649 C CA . LYS A 1 91 ? -6.18703 -23.53024 -1.93462 1.000 22.61919 132 LYS A CA 1
ATOM 650 C C . LYS A 1 91 ? -5.24198 -24.71894 -1.73432 1.000 24.01063 132 LYS A C 1
ATOM 651 O O . LYS A 1 91 ? -4.18277 -24.82334 -2.35953 1.000 21.44790 132 LYS A O 1
ATOM 657 N N . TYR A 1 92 ? -5.66844 -25.64082 -0.86854 1.000 21.67152 133 TYR A N 1
ATOM 658 C CA . TYR A 1 92 ? -4.88088 -26.83233 -0.57577 1.000 22.78838 133 TYR A CA 1
ATOM 659 C C . TYR A 1 92 ? -4.72644 -27.68766 -1.83194 1.000 26.59142 133 TYR A C 1
ATOM 660 O O . TYR A 1 92 ? -5.67939 -27.88208 -2.58362 1.000 25.45979 133 TYR A O 1
ATOM 669 N N . SER A 1 93 ? -3.51620 -28.19323 -2.06051 1.000 24.04085 134 SER A N 1
ATOM 670 C CA . SER A 1 93 ? -3.23384 -29.11916 -3.15112 1.000 26.21197 134 SER A CA 1
ATOM 671 C C . SER A 1 93 ? -2.83557 -30.47678 -2.58955 1.000 25.64259 134 SER A C 1
ATOM 672 O O . SER A 1 93 ? -1.95136 -30.55798 -1.73036 1.000 24.51550 134 SER A O 1
ATOM 675 N N . ALA A 1 94 ? -3.47886 -31.54236 -3.08310 1.000 24.61087 135 ALA A N 1
ATOM 676 C CA . ALA A 1 94 ? -3.15212 -32.88969 -2.62624 1.000 26.61137 135 ALA A CA 1
ATOM 677 C C . ALA A 1 94 ? -1.95652 -33.48247 -3.36036 1.000 27.60484 135 ALA A C 1
ATOM 678 O O . ALA A 1 94 ? -1.37612 -34.46404 -2.89056 1.000 29.63956 135 ALA A O 1
ATOM 680 N N . THR A 1 95 ? -1.56832 -32.90964 -4.49491 1.000 26.00281 136 THR A N 1
ATOM 681 C CA . THR A 1 95 ? -0.49105 -33.47993 -5.28387 1.000 27.50867 136 THR A CA 1
ATOM 682 C C . THR A 1 95 ? 0.84838 -32.80912 -5.03940 1.000 23.19856 136 THR A C 1
ATOM 683 O O . THR A 1 95 ? 1.88696 -33.43557 -5.27458 1.000 23.36237 136 THR A O 1
ATOM 687 N N . THR A 1 96 ? 0.86106 -31.56328 -4.58688 1.000 26.37192 137 THR A N 1
ATOM 688 C CA . THR A 1 96 ? 2.12960 -30.85562 -4.47370 1.000 26.90246 137 THR A CA 1
ATOM 689 C C . THR A 1 96 ? 2.97336 -31.48908 -3.36310 1.000 23.53010 137 THR A C 1
ATOM 690 O O . THR A 1 96 ? 2.44733 -31.80343 -2.29285 1.000 26.12501 137 THR A O 1
ATOM 694 N N . PRO A 1 97 ? 4.25725 -31.74999 -3.60715 1.000 26.23051 138 PRO A N 1
ATOM 695 C CA . PRO A 1 97 ? 5.06896 -32.46660 -2.61139 1.000 28.93469 138 PRO A CA 1
ATOM 696 C C . PRO A 1 97 ? 5.55046 -31.59314 -1.46273 1.000 28.22489 138 PRO A C 1
ATOM 697 O O . PRO A 1 97 ? 5.85134 -32.11877 -0.38984 1.000 32.93172 138 PRO A O 1
ATOM 701 N N . GLU A 1 98 ? 5.64864 -30.27943 -1.65816 1.000 26.37168 139 GLU A N 1
ATOM 702 C CA . GLU A 1 98 ? 6.21501 -29.40036 -0.63962 1.000 31.06489 139 GLU A CA 1
ATOM 703 C C . GLU A 1 98 ? 5.11248 -28.88704 0.28225 1.000 29.12967 139 GLU A C 1
ATOM 704 O O . GLU A 1 98 ? 4.12658 -28.30824 -0.18690 1.000 28.67239 139 GLU A O 1
ATOM 710 N N . ASP A 1 99 ? 5.28582 -29.08903 1.58759 1.000 26.62862 140 ASP A N 1
ATOM 711 C CA . ASP A 1 99 ? 4.33697 -28.55578 2.55285 1.000 26.80603 140 ASP A CA 1
ATOM 712 C C . ASP A 1 99 ? 4.71022 -27.11232 2.89993 1.000 25.21457 140 ASP A C 1
ATOM 713 O O . ASP A 1 99 ? 5.68829 -26.55803 2.39528 1.000 19.78955 140 ASP A O 1
ATOM 718 N N . GLY A 1 100 ? 3.90414 -26.48386 3.76199 1.000 20.73289 141 GLY A N 1
ATOM 719 C CA . GLY A 1 100 ? 4.12283 -25.09442 4.14277 1.000 19.74851 141 GLY A CA 1
ATOM 720 C C . GLY A 1 100 ? 5.13219 -24.86909 5.25579 1.000 20.60255 141 GLY A C 1
ATOM 721 O O . GLY A 1 100 ? 5.45569 -23.71434 5.55014 1.000 18.27395 141 GLY A O 1
ATOM 722 N N . GLY A 1 101 ? 5.62360 -25.93225 5.89560 1.000 17.81894 142 GLY A N 1
ATOM 723 C CA . GLY A 1 101 ? 6.69998 -25.79883 6.86648 1.000 18.59160 142 GLY A CA 1
ATOM 724 C C . GLY A 1 101 ? 6.33319 -25.19755 8.21005 1.000 16.78320 142 GLY A C 1
ATOM 725 O O . GLY A 1 101 ? 7.23114 -24.98724 9.03654 1.000 15.45878 142 GLY A O 1
ATOM 726 N N . VAL A 1 102 ? 5.05797 -24.93010 8.47426 1.000 16.44622 143 VAL A N 1
ATOM 727 C CA . VAL A 1 102 ? 4.63174 -24.29052 9.71902 1.000 14.51633 143 VAL A CA 1
ATOM 728 C C . VAL A 1 102 ? 4.04588 -25.33465 10.66132 1.000 15.83996 143 VAL A C 1
ATOM 729 O O . VAL A 1 102 ? 3.18101 -26.12881 10.26339 1.000 16.28819 143 VAL A O 1
ATOM 733 N N . THR A 1 103 ? 4.48207 -25.31181 11.92600 1.000 14.51765 144 THR A N 1
ATOM 734 C CA . THR A 1 103 ? 3.82281 -26.08341 12.96988 1.000 16.07585 144 THR A CA 1
ATOM 735 C C . THR A 1 103 ? 3.76911 -25.25889 14.25729 1.000 15.97125 144 THR A C 1
ATOM 736 O O . THR A 1 103 ? 4.62474 -24.40292 14.50260 1.000 17.09842 144 THR A O 1
ATOM 740 N N . VAL A 1 104 ? 2.73965 -25.50284 15.06464 1.000 14.87405 145 VAL A N 1
ATOM 741 C CA . VAL A 1 104 ? 2.52334 -24.79216 16.32234 1.000 15.46431 145 VAL A CA 1
ATOM 742 C C . VAL A 1 104 ? 2.57897 -25.80339 17.45567 1.000 16.08135 145 VAL A C 1
ATOM 743 O O . VAL A 1 104 ? 1.86926 -26.81664 17.41685 1.000 15.35286 145 VAL A O 1
ATOM 747 N N . LEU A 1 105 ? 3.39729 -25.50644 18.47096 1.000 15.01848 146 LEU A N 1
ATOM 748 C CA . LEU A 1 105 ? 3.58330 -26.34060 19.65320 1.000 15.98410 146 LEU A CA 1
ATOM 749 C C . LEU A 1 105 ? 3.14829 -25.55433 20.88293 1.000 17.11853 146 LEU A C 1
ATOM 750 O O . LEU A 1 105 ? 3.39295 -24.34281 20.97998 1.000 16.82270 146 LEU A O 1
ATOM 755 N N . SER A 1 106 ? 2.53153 -26.24011 21.83615 1.000 16.45511 147 SER A N 1
ATOM 756 C CA . SER A 1 106 ? 1.89879 -25.53957 22.94023 1.000 16.46235 147 SER A CA 1
ATOM 757 C C . SER A 1 106 ? 2.04035 -26.32634 24.23066 1.000 17.65211 147 SER A C 1
ATOM 758 O O . SER A 1 106 ? 1.82457 -27.54093 24.25053 1.000 17.02186 147 SER A O 1
ATOM 761 N N . LYS A 1 107 ? 2.39858 -25.61246 25.29793 1.000 14.77591 148 LYS A N 1
ATOM 762 C CA . LYS A 1 107 ? 2.32845 -26.14195 26.65385 1.000 17.26200 148 LYS A CA 1
ATOM 763 C C . LYS A 1 107 ? 0.88590 -26.38886 27.08776 1.000 20.94442 148 LYS A C 1
ATOM 764 O O . LYS A 1 107 ? 0.62438 -27.27026 27.91702 1.000 20.91414 148 LYS A O 1
ATOM 770 N N . TRP A 1 108 ? -0.06473 -25.64489 26.52342 1.000 18.72750 149 TRP A N 1
ATOM 771 C CA . TRP A 1 108 ? -1.47395 -25.58248 26.88636 1.000 21.15170 149 TRP A CA 1
ATOM 772 C C . TRP A 1 108 ? -2.33014 -26.38893 25.91699 1.000 19.12599 149 TRP A C 1
ATOM 773 O O . TRP A 1 108 ? -2.04466 -26.41640 24.71782 1.000 19.11637 149 TRP A O 1
ATOM 784 N N . PRO A 1 109 ? -3.36643 -27.04898 26.44089 1.000 19.03731 150 PRO A N 1
ATOM 785 C CA . PRO A 1 109 ? -4.20069 -27.92426 25.60631 1.000 19.02706 150 PRO A CA 1
ATOM 786 C C . PRO A 1 109 ? -4.77387 -27.20599 24.39571 1.000 19.61325 150 PRO A C 1
ATOM 787 O O . PRO A 1 109 ? -5.22854 -26.06082 24.48032 1.000 17.91567 150 PRO A O 1
ATOM 791 N N . ILE A 1 110 ? -4.77732 -27.91030 23.26762 1.000 18.03204 151 ILE A N 1
ATOM 792 C CA . ILE A 1 110 ? -5.35344 -27.39360 22.03216 1.000 18.52512 151 ILE A CA 1
ATOM 793 C C . ILE A 1 110 ? -6.82038 -27.79717 21.98260 1.000 20.78398 151 ILE A C 1
ATOM 794 O O . ILE A 1 110 ? -7.14739 -28.98656 22.03934 1.000 17.90214 151 ILE A O 1
ATOM 799 N N . VAL A 1 111 ? -7.70075 -26.79886 21.89230 1.000 20.22240 152 VAL A N 1
ATOM 800 C CA . VAL A 1 111 ? -9.13631 -27.04078 21.79977 1.000 22.84700 152 VAL A CA 1
ATOM 801 C C . VAL A 1 111 ? -9.54255 -27.28088 20.35312 1.000 23.23269 152 VAL A C 1
ATOM 802 O O . VAL A 1 111 ? -10.43711 -28.08371 20.07080 1.000 22.53621 152 VAL A O 1
ATOM 806 N N . ARG A 1 112 ? -8.89898 -26.58545 19.41850 1.000 22.10257 153 ARG A N 1
ATOM 807 C CA . ARG A 1 112 ? -9.18695 -26.73429 18.00220 1.000 21.43721 153 ARG A CA 1
ATOM 808 C C . ARG A 1 112 ? -7.93027 -26.38939 17.21743 1.000 21.02367 153 ARG A C 1
ATOM 809 O O . ARG A 1 112 ? -7.17831 -25.49744 17.61648 1.000 18.98816 153 ARG A O 1
ATOM 817 N N . LYS A 1 113 ? -7.70773 -27.09466 16.10402 1.000 18.97229 154 LYS A N 1
ATOM 818 C CA . LYS A 1 113 ? -6.60387 -26.77702 15.20721 1.000 17.68400 154 LYS A CA 1
ATOM 819 C C . LYS A 1 113 ? -7.05743 -26.95043 13.76215 1.000 20.34373 154 LYS A C 1
ATOM 820 O O . LYS A 1 113 ? -7.65805 -27.97175 13.40737 1.000 19.11360 154 LYS A O 1
ATOM 826 N N . GLU A 1 114 ? -6.80740 -25.93486 12.93946 1.000 17.65760 155 GLU A N 1
ATOM 827 C CA . GLU A 1 114 ? -7.09887 -26.00997 11.51289 1.000 16.17299 155 GLU A CA 1
ATOM 828 C C . GLU A 1 114 ? -5.92889 -25.44319 10.73049 1.000 20.18620 155 GLU A C 1
ATOM 829 O O . GLU A 1 114 ? -5.08748 -24.71418 11.26432 1.000 18.95834 155 GLU A O 1
ATOM 835 N N . GLN A 1 115 ? -5.91098 -25.75397 9.43805 1.000 15.49602 156 GLN A N 1
ATOM 836 C CA . GLN A 1 115 ? -4.94505 -25.17183 8.52848 1.000 17.31476 156 GLN A CA 1
ATOM 837 C C . GLN A 1 115 ? -5.70270 -24.53569 7.37206 1.000 17.92096 156 GLN A C 1
ATOM 838 O O . GLN A 1 115 ? -6.79951 -24.96932 7.00756 1.000 16.05352 156 GLN A O 1
ATOM 844 N N . VAL A 1 116 ? -5.11344 -23.49191 6.81110 1.000 17.94584 157 VAL A N 1
ATOM 845 C CA . VAL A 1 116 ? -5.64804 -22.82809 5.63043 1.000 16.84107 157 VAL A CA 1
ATOM 846 C C . VAL A 1 116 ? -4.46565 -22.55161 4.71649 1.000 17.65338 157 VAL A C 1
ATOM 847 O O . VAL A 1 116 ? -3.47772 -21.94890 5.14643 1.000 16.56145 157 VAL A O 1
ATOM 851 N N . ILE A 1 117 ? -4.54800 -23.01532 3.47728 1.000 16.10440 158 ILE A N 1
ATOM 852 C CA . ILE A 1 117 ? -3.51864 -22.75426 2.47141 1.000 16.05228 158 ILE A CA 1
ATOM 853 C C . ILE A 1 117 ? -3.82971 -21.41447 1.80669 1.000 16.84463 158 ILE A C 1
ATOM 854 O O . ILE A 1 117 ? -4.99142 -21.10383 1.51947 1.000 17.49921 158 ILE A O 1
ATOM 859 N N . PHE A 1 118 ? -2.79859 -20.60209 1.59282 1.000 15.45020 159 PHE A N 1
ATOM 860 C CA . PHE A 1 118 ? -2.99418 -19.25513 1.05627 1.000 17.75099 159 PHE A CA 1
ATOM 861 C C . PHE A 1 118 ? -3.62882 -19.29406 -0.33116 1.000 20.81370 159 PHE A C 1
ATOM 862 O O . PHE A 1 118 ? -3.28978 -20.13348 -1.16873 1.000 17.07962 159 PHE A O 1
ATOM 870 N N . ASN A 1 119 ? -4.55772 -18.37228 -0.56985 1.000 21.66173 160 ASN A N 1
ATOM 871 C CA . ASN A 1 119 ? -5.16953 -18.24295 -1.88697 1.000 22.98243 160 ASN A CA 1
ATOM 872 C C . ASN A 1 119 ? -4.29793 -17.46092 -2.85495 1.000 24.33884 160 ASN A C 1
ATOM 873 O O . ASN A 1 119 ? -4.49262 -17.57356 -4.07308 1.000 21.93394 160 ASN A O 1
ATOM 878 N N . ASP A 1 120 ? -3.34220 -16.68397 -2.34136 1.000 21.09271 161 ASP A N 1
ATOM 879 C CA . ASP A 1 120 ? -2.50522 -15.79924 -3.14604 1.000 21.92876 161 ASP A CA 1
ATOM 880 C C . ASP A 1 120 ? -1.04007 -16.05386 -2.83150 1.000 19.97122 161 ASP A C 1
ATOM 881 O O . ASP A 1 120 ? -0.64955 -16.05569 -1.65715 1.000 21.59095 161 ASP A O 1
ATOM 886 N N . ALA A 1 121 ? -0.23022 -16.24132 -3.87393 1.000 20.44564 162 ALA A N 1
ATOM 887 C CA . ALA A 1 121 ? 1.20597 -16.45178 -3.72149 1.000 20.24057 162 ALA A CA 1
ATOM 888 C C . ALA A 1 121 ? 1.84644 -16.38951 -5.10082 1.000 20.77812 162 ALA A C 1
ATOM 889 O O . ALA A 1 121 ? 1.17080 -16.56311 -6.11580 1.000 23.15182 162 ALA A O 1
ATOM 891 N N . CYS A 1 122 ? 3.15976 -16.14947 -5.12452 1.000 20.57810 163 CYS A N 1
ATOM 892 C CA . CYS A 1 122 ? 3.90629 -16.03090 -6.37075 1.000 24.14364 163 CYS A CA 1
ATOM 893 C C . CYS A 1 122 ? 5.25337 -16.72775 -6.23341 1.000 26.83427 163 CYS A C 1
ATOM 894 O O . CYS A 1 122 ? 5.69253 -17.08002 -5.13392 1.000 23.15158 163 CYS A O 1
ATOM 897 N N . GLY A 1 123 ? 5.91344 -16.91164 -7.37787 1.000 27.24169 164 GLY A N 1
ATOM 898 C CA . GLY A 1 123 ? 7.20280 -17.57169 -7.39252 1.000 27.20669 164 GLY A CA 1
ATOM 899 C C . GLY A 1 123 ? 7.10133 -18.96279 -6.81319 1.000 28.10432 164 GLY A C 1
ATOM 900 O O . GLY A 1 123 ? 6.11703 -19.67844 -7.02575 1.000 29.61725 164 GLY A O 1
ATOM 901 N N . ALA A 1 124 ? 8.11778 -19.33882 -6.02964 1.000 31.06499 165 ALA A N 1
ATOM 902 C CA . ALA A 1 124 ? 8.18122 -20.68301 -5.46414 1.000 29.35199 165 ALA A CA 1
ATOM 903 C C . ALA A 1 124 ? 7.05914 -20.94208 -4.47344 1.000 30.84746 165 ALA A C 1
ATOM 904 O O . ALA A 1 124 ? 6.58882 -22.08080 -4.35387 1.000 30.29790 165 ALA A O 1
ATOM 906 N N . ASP A 1 125 ? 6.62748 -19.90979 -3.74288 1.000 27.83168 166 ASP A N 1
ATOM 907 C CA . ASP A 1 125 ? 5.60440 -20.09609 -2.71996 1.000 23.14940 166 ASP A CA 1
ATOM 908 C C . ASP A 1 125 ? 4.29664 -20.62306 -3.30993 1.000 23.35675 166 ASP A C 1
ATOM 909 O O . ASP A 1 125 ? 3.56399 -21.36550 -2.64576 1.000 25.63858 166 ASP A O 1
ATOM 914 N N . TRP A 1 126 ? 3.95481 -20.20175 -4.52763 1.000 22.95341 167 TRP A N 1
ATOM 915 C CA . TRP A 1 126 ? 2.68496 -20.62350 -5.11801 1.000 22.66958 167 TRP A CA 1
ATOM 916 C C . TRP A 1 126 ? 2.61674 -22.13626 -5.26380 1.000 23.82569 167 TRP A C 1
ATOM 917 O O . TRP A 1 126 ? 1.56931 -22.74433 -5.01598 1.000 22.58296 167 TRP A O 1
ATOM 928 N N . TRP A 1 127 ? 3.72035 -22.75987 -5.66678 1.000 22.03512 168 TRP A N 1
ATOM 929 C CA . TRP A 1 127 ? 3.70397 -24.17398 -6.01614 1.000 23.90039 168 TRP A CA 1
ATOM 930 C C . TRP A 1 127 ? 3.68725 -25.08505 -4.79997 1.000 24.66574 168 TRP A C 1
ATOM 931 O O . TRP A 1 127 ? 3.54992 -26.30019 -4.95975 1.000 25.14535 168 TRP A O 1
ATOM 942 N N . SER A 1 128 ? 3.78156 -24.53663 -3.59642 1.000 22.06020 169 SER A N 1
ATOM 943 C CA . SER A 1 128 ? 3.79241 -25.34626 -2.39167 1.000 22.58805 169 SER A CA 1
ATOM 944 C C . SER A 1 128 ? 2.57938 -24.99436 -1.53239 1.000 22.53469 169 SER A C 1
ATOM 945 O O . SER A 1 128 ? 1.86980 -24.02067 -1.79160 1.000 22.33002 169 SER A O 1
ATOM 948 N N . ASN A 1 129 ? 2.32812 -25.80857 -0.50925 1.000 20.70075 170 ASN A N 1
ATOM 949 C CA . ASN A 1 129 ? 1.14132 -25.62177 0.33052 1.000 19.05165 170 ASN A CA 1
ATOM 950 C C . ASN A 1 129 ? 1.42413 -24.64752 1.47521 1.000 22.34991 170 ASN A C 1
ATOM 951 O O . ASN A 1 129 ? 1.16609 -24.94042 2.64567 1.000 18.46546 170 ASN A O 1
ATOM 956 N N . LYS A 1 130 ? 1.97192 -23.47771 1.13368 1.000 18.73713 171 LYS A N 1
ATOM 957 C CA . LYS A 1 130 ? 2.19085 -22.43152 2.12386 1.000 20.89566 171 LYS A CA 1
ATOM 958 C C . LYS A 1 130 ? 0.84915 -21.93613 2.65082 1.000 19.61019 171 LYS A C 1
ATOM 959 O O . LYS A 1 130 ? -0.12805 -21.82982 1.90601 1.000 18.57887 171 LYS A O 1
ATOM 965 N N . GLY A 1 131 ? 0.79263 -21.65105 3.94863 1.000 18.87639 172 GLY A N 1
ATOM 966 C CA . GLY A 1 131 ? -0.46996 -21.26677 4.54221 1.000 17.27821 172 GLY A CA 1
ATOM 967 C C . GLY A 1 131 ? -0.34194 -20.90759 6.00158 1.000 18.12265 172 GLY A C 1
ATOM 968 O O . GLY A 1 131 ? 0.73274 -20.48354 6.44255 1.000 16.02661 172 GLY A O 1
ATOM 969 N N . PHE A 1 132 ? -1.41951 -21.06124 6.76639 1.000 15.08217 173 PHE A N 1
ATOM 970 C CA . PHE A 1 132 ? -1.35351 -20.77562 8.18994 1.000 16.14866 173 PHE A CA 1
ATOM 971 C C . PHE A 1 132 ? -2.09477 -21.84077 8.98451 1.000 18.10321 173 PHE A C 1
ATOM 972 O O . PHE A 1 132 ? -2.98567 -22.52958 8.47427 1.000 16.74114 173 PHE A O 1
ATOM 980 N N . ALA A 1 133 ? -1.66653 -21.99919 10.23174 1.000 14.79156 174 ALA A N 1
ATOM 981 C CA . ALA A 1 133 ? -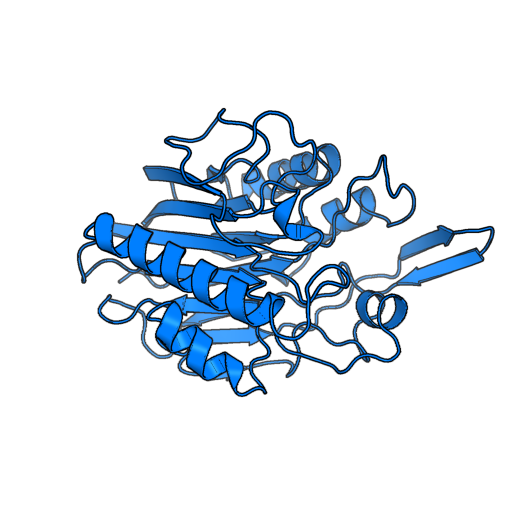2.34385 -22.84269 11.20002 1.000 17.38660 174 ALA A CA 1
ATOM 982 C C . ALA A 1 133 ? -3.11674 -21.95304 12.15816 1.000 17.54393 174 ALA A C 1
ATOM 983 O O . ALA A 1 133 ? -2.62440 -20.90037 12.56794 1.000 17.26119 174 ALA A O 1
ATOM 985 N N . TYR A 1 134 ? -4.32251 -22.38222 12.51784 1.000 16.90421 175 TYR A N 1
ATOM 986 C CA . TYR A 1 134 ? -5.15419 -21.68836 13.49484 1.000 18.90532 175 TYR A CA 1
ATOM 987 C C . TYR A 1 134 ? -5.36713 -22.61694 14.67501 1.000 18.33354 175 TYR A C 1
ATOM 988 O O . TYR A 1 134 ? -5.90245 -23.71338 14.50026 1.000 19.61702 175 TYR A O 1
ATOM 997 N N . VAL A 1 135 ? -4.96259 -22.18712 15.86974 1.000 16.24805 176 VAL A N 1
ATOM 998 C CA . VAL A 1 135 ? -5.15666 -22.99761 17.06513 1.000 19.48335 176 VAL A CA 1
ATOM 999 C C . VAL A 1 135 ? -5.89850 -22.18567 18.11258 1.000 19.25205 176 VAL A C 1
ATOM 1000 O O . VAL A 1 135 ? -5.67025 -20.98031 18.26492 1.000 19.55137 176 VAL A O 1
ATOM 1004 N N . VAL A 1 136 ? -6.81134 -22.85450 18.81051 1.000 20.68308 177 VAL A N 1
ATOM 1005 C CA . VAL A 1 136 ? -7.47748 -22.32053 19.98987 1.000 19.98451 177 VAL A CA 1
ATOM 1006 C C . VAL A 1 136 ? -6.91356 -23.07560 21.17786 1.000 20.31882 177 VAL A C 1
ATOM 1007 O O . VAL A 1 136 ? -7.02495 -24.30486 21.23947 1.000 19.18442 177 VAL A O 1
ATOM 1011 N N . LEU A 1 137 ? -6.28870 -22.35311 22.10107 1.000 18.46392 178 LEU A N 1
ATOM 1012 C CA . LEU A 1 137 ? -5.72122 -22.94676 23.30180 1.000 20.70988 178 LEU A CA 1
ATOM 1013 C C . LEU A 1 137 ? -6.60317 -22.66591 24.50871 1.000 21.74463 178 LEU A C 1
ATOM 1014 O O . LEU A 1 137 ? -7.22344 -21.60595 24.61010 1.000 20.76604 178 LEU A O 1
ATOM 1019 N N . ASN A 1 138 ? -6.62746 -23.62185 25.43951 1.000 21.79617 179 ASN A N 1
ATOM 1020 C CA . ASN A 1 138 ? -7.27777 -23.44922 26.73395 1.000 23.72609 179 ASN A CA 1
ATOM 1021 C C . ASN A 1 138 ? -6.20881 -23.12761 27.77688 1.000 24.15445 179 ASN A C 1
ATOM 1022 O O . ASN A 1 138 ? -5.35352 -23.96890 28.07709 1.000 21.84289 179 ASN A O 1
ATOM 1027 N N . VAL A 1 139 ? -6.25262 -21.90352 28.31070 1.000 23.08415 180 VAL A N 1
ATOM 1028 C CA . VAL A 1 139 ? -5.22209 -21.34500 29.18676 1.000 23.61488 180 VAL A CA 1
ATOM 1029 C C . VAL A 1 139 ? -5.92702 -20.57057 30.28804 1.000 24.56779 180 VAL A C 1
ATOM 1030 O O . VAL A 1 139 ? -6.66873 -19.63151 29.99314 1.000 22.97231 180 VAL A O 1
ATOM 1034 N N . GLY A 1 140 ? -5.66992 -20.92769 31.54675 1.000 30.41662 181 GLY A N 1
ATOM 1035 C CA . GLY A 1 140 ? -6.16074 -20.14789 32.67549 1.000 34.16425 181 GLY A CA 1
ATOM 1036 C C . GLY A 1 140 ? -7.65030 -19.86293 32.65342 1.000 30.82107 181 GLY A C 1
ATOM 1037 O O . GLY A 1 140 ? -8.07731 -18.71993 32.85943 1.000 30.24074 181 GLY A O 1
ATOM 1038 N N . GLY A 1 141 ? -8.45038 -20.88795 32.37113 1.000 30.73468 182 GLY A N 1
ATOM 1039 C CA . GLY A 1 141 ? -9.89163 -20.74103 32.38375 1.000 28.37843 182 GLY A CA 1
ATOM 1040 C C . GLY A 1 141 ? -10.48966 -20.01894 31.20002 1.000 30.51577 182 GLY A C 1
ATOM 1041 O O . GLY A 1 141 ? -11.67468 -19.66854 31.24535 1.000 35.40449 182 GLY A O 1
ATOM 1042 N N . THR A 1 142 ? -9.72253 -19.77374 30.14425 1.000 27.11555 183 THR A N 1
ATOM 1043 C CA . THR A 1 142 ? -10.27386 -19.08951 28.98029 1.000 26.20871 183 THR A CA 1
ATOM 1044 C C . THR A 1 142 ? -9.53479 -19.57276 27.73583 1.000 25.45154 183 THR A C 1
ATOM 1045 O O . THR A 1 142 ? -8.74038 -20.51725 27.78908 1.000 26.15265 183 THR A O 1
ATOM 1049 N N . ARG A 1 143 ? -9.80821 -18.93152 26.60613 1.000 24.05403 184 ARG A N 1
ATOM 1050 C CA . ARG A 1 143 ? -9.27073 -19.35204 25.32480 1.000 22.67433 184 ARG A CA 1
ATOM 1051 C C . ARG A 1 143 ? -8.32042 -18.29871 24.78444 1.000 22.76609 184 ARG A C 1
ATOM 1052 O O . ARG A 1 143 ? -8.52796 -17.09809 24.98338 1.000 23.30244 184 ARG A O 1
ATOM 1060 N N . VAL A 1 144 ? -7.27543 -18.76329 24.10569 1.000 18.51179 185 VAL A N 1
ATOM 1061 C CA . VAL A 1 144 ? -6.31481 -17.90973 23.41789 1.000 16.78554 185 VAL A CA 1
ATOM 1062 C C . VAL A 1 144 ? -6.18311 -18.43453 21.99406 1.000 20.10130 185 VAL A C 1
ATOM 1063 O O . VAL A 1 144 ? -6.02746 -19.64437 21.78869 1.000 19.14067 185 VAL A O 1
ATOM 1067 N N . HIS A 1 145 ? -6.25508 -17.53690 21.01619 1.000 18.66948 186 HIS A N 1
ATOM 1068 C CA . HIS A 1 145 ? -6.22747 -17.90665 19.60766 1.000 16.91648 186 HIS A CA 1
ATOM 1069 C C . HIS A 1 145 ? -4.88071 -17.52264 19.01870 1.000 16.37790 186 HIS A C 1
ATOM 1070 O O . HIS A 1 145 ? -4.40350 -16.39934 19.22721 1.000 17.87415 186 HIS A O 1
ATOM 1077 N N . VAL A 1 146 ? -4.26869 -18.44847 18.28323 1.000 16.16942 187 VAL A N 1
ATOM 1078 C CA . VAL A 1 146 ? -2.97410 -18.20938 17.65551 1.000 13.95828 187 VAL A CA 1
ATOM 1079 C C . VAL A 1 146 ? -3.07359 -18.59554 16.19308 1.000 15.86619 187 VAL A C 1
ATOM 1080 O O . VAL A 1 146 ? -3.55537 -19.68587 15.87314 1.000 16.28564 187 VAL A O 1
ATOM 1084 N N . VAL A 1 147 ? -2.62483 -17.70474 15.31016 1.000 16.35025 188 VAL A N 1
ATOM 1085 C CA . VAL A 1 147 ? -2.36735 -18.03392 13.90993 1.000 15.52108 188 VAL A CA 1
ATOM 1086 C C . VAL A 1 147 ? -0.85715 -18.06843 13.72840 1.000 14.54620 188 VAL A C 1
ATOM 1087 O O . VAL A 1 147 ? -0.16710 -17.09111 14.03679 1.000 15.79063 188 VAL A O 1
ATOM 1091 N N . GLY A 1 148 ? -0.34027 -19.18539 13.24010 1.000 14.94127 189 GLY A N 1
ATOM 1092 C CA . GLY A 1 148 ? 1.07966 -19.32828 12.95117 1.000 13.68036 189 GLY A CA 1
ATOM 1093 C C . GLY A 1 148 ? 1.24903 -19.41709 11.44641 1.000 13.77686 189 GLY A C 1
ATOM 1094 O O . GLY A 1 148 ? 0.48427 -20.10972 10.77599 1.000 14.26192 189 GLY A O 1
ATOM 1095 N N . THR A 1 149 ? 2.24179 -18.71282 10.91061 1.000 16.42309 190 THR A N 1
ATOM 1096 C CA . THR A 1 149 ? 2.35558 -18.68637 9.45884 1.000 14.76412 190 THR A CA 1
ATOM 1097 C C . THR A 1 149 ? 3.77611 -18.34677 9.03265 1.000 18.32171 190 THR A C 1
ATOM 1098 O O . THR A 1 149 ? 4.65844 -18.04416 9.84637 1.000 16.68405 190 THR A O 1
ATOM 1102 N N . HIS A 1 150 ? 3.97498 -18.44687 7.72474 1.000 15.17942 191 HIS A N 1
ATOM 1103 C CA . HIS A 1 150 ? 5.18320 -18.03287 7.02763 1.000 14.70076 191 HIS A CA 1
ATOM 1104 C C . HIS A 1 150 ? 4.68153 -17.38353 5.74177 1.000 15.24350 191 HIS A C 1
ATOM 1105 O O . HIS A 1 150 ? 4.20187 -18.08442 4.85140 1.000 16.76081 191 HIS A O 1
ATOM 1112 N N . ALA A 1 151 ? 4.74296 -16.06169 5.66076 1.000 15.55986 192 ALA A N 1
ATOM 1113 C CA . ALA A 1 151 ? 4.12947 -15.33212 4.55738 1.000 15.54810 192 ALA A CA 1
ATOM 1114 C C . ALA A 1 151 ? 5.03843 -15.31508 3.32305 1.000 16.60609 192 ALA A C 1
ATOM 1115 O O . ALA A 1 151 ? 6.19505 -15.74512 3.35165 1.000 16.63138 192 ALA A O 1
ATOM 1117 N N . GLN A 1 152 ? 4.48086 -14.81674 2.21917 1.000 17.30965 193 GLN A N 1
ATOM 1118 C CA . GLN A 1 152 ? 5.14189 -14.84904 0.91504 1.000 18.21326 193 GLN A CA 1
ATOM 1119 C C . GLN A 1 152 ? 6.56295 -14.28276 0.96195 1.000 18.85925 193 GLN A C 1
ATOM 1120 O O . GLN A 1 152 ? 6.78923 -13.17162 1.44325 1.000 18.58572 193 GLN A O 1
ATOM 1126 N N . SER A 1 153 ? 7.51626 -15.03910 0.42801 1.000 19.68263 194 SER A N 1
ATOM 1127 C CA . SER A 1 153 ? 8.89216 -14.56735 0.37478 1.000 21.86604 194 SER A CA 1
ATOM 1128 C C . SER A 1 153 ? 9.10631 -13.66526 -0.84023 1.000 22.83276 194 SER A C 1
ATOM 1129 O O . SER A 1 153 ? 8.33080 -13.66863 -1.79976 1.000 22.51663 194 SER A O 1
ATOM 1132 N N . THR A 1 154 ? 10.17040 -12.86790 -0.78303 1.000 22.66949 195 THR A N 1
ATOM 1133 C CA . THR A 1 154 ? 10.51903 -11.97875 -1.89317 1.000 27.56061 195 THR A CA 1
ATOM 1134 C C . THR A 1 154 ? 11.34802 -12.78263 -2.89524 1.000 29.33860 195 THR A C 1
ATOM 1135 O O . THR A 1 154 ? 12.58009 -12.73910 -2.92568 1.000 32.19692 195 THR A O 1
ATOM 1139 N N . ASP A 1 155 ? 10.63452 -13.52540 -3.74115 1.000 28.19135 196 ASP A N 1
ATOM 1140 C CA . ASP A 1 155 ? 11.18624 -14.63085 -4.51318 1.000 26.57863 196 ASP A CA 1
ATOM 1141 C C . ASP A 1 155 ? 11.52059 -14.23258 -5.94543 1.000 28.56414 196 ASP A C 1
ATOM 1142 O O . ASP A 1 155 ? 10.88312 -13.35973 -6.54029 1.000 26.44526 196 ASP A O 1
ATOM 1147 N N . SER A 1 156 ? 12.51694 -14.93128 -6.49574 1.000 29.99512 197 SER A N 1
ATOM 1148 C CA . SER A 1 156 ? 12.99434 -14.69966 -7.85344 1.000 33.64391 197 SER A CA 1
ATOM 1149 C C . SER A 1 156 ? 11.88626 -14.84141 -8.88863 1.000 32.39265 197 SER A C 1
ATOM 1150 O O . SER A 1 156 ? 11.89160 -14.13608 -9.90673 1.000 30.13591 197 SER A O 1
ATOM 1153 N N . GLY A 1 157 ? 10.94863 -15.75931 -8.66195 1.000 29.56243 198 GLY A N 1
ATOM 1154 C CA . GLY A 1 157 ? 9.86025 -16.03079 -9.57579 1.000 28.99120 198 GLY A CA 1
ATOM 1155 C C . GLY A 1 157 ? 8.71102 -15.06129 -9.50261 1.000 29.80294 198 GLY A C 1
ATOM 1156 O O . GLY A 1 157 ? 7.78496 -15.14756 -10.31410 1.000 26.14771 198 GLY A O 1
ATOM 1157 N N . CYS A 1 158 ? 8.73463 -14.13720 -8.54577 1.000 25.29287 199 CYS A N 1
ATOM 1158 C CA . CYS A 1 158 ? 7.71892 -13.10228 -8.46175 1.000 26.57549 199 CYS A CA 1
ATOM 1159 C C . CYS A 1 158 ? 8.11311 -11.93238 -9.35081 1.000 26.88774 199 CYS A C 1
ATOM 1160 O O . CYS A 1 158 ? 9.28993 -11.57738 -9.43787 1.000 26.46002 199 CYS A O 1
ATOM 1163 N N . ALA A 1 159 ? 7.12318 -11.33708 -10.01112 1.000 30.10253 200 ALA A N 1
ATOM 1164 C CA . ALA A 1 159 ? 7.35983 -10.09084 -10.72480 1.000 28.73869 200 ALA A CA 1
ATOM 1165 C C . ALA A 1 159 ? 7.61898 -8.96851 -9.72554 1.000 30.72656 200 ALA A C 1
ATOM 1166 O O . ALA A 1 159 ? 7.32110 -9.08645 -8.53326 1.000 29.36179 200 ALA A O 1
ATOM 1168 N N . ALA A 1 160 ? 8.19911 -7.87218 -10.21674 1.000 30.60379 201 ALA A N 1
ATOM 1169 C CA . ALA A 1 160 ? 8.45382 -6.72034 -9.35591 1.000 33.70765 201 ALA A CA 1
ATOM 1170 C C . ALA A 1 160 ? 7.16869 -6.27915 -8.65739 1.000 31.86380 201 ALA A C 1
ATOM 1171 O O . ALA A 1 160 ? 6.12692 -6.09810 -9.29536 1.000 26.34111 201 ALA A O 1
ATOM 1173 N N . GLY A 1 161 ? 7.23801 -6.15004 -7.33212 1.000 33.46800 202 GLY A N 1
ATOM 1174 C CA . GLY A 1 161 ? 6.08854 -5.79451 -6.52494 1.000 29.55531 202 GLY A CA 1
ATOM 1175 C C . GLY A 1 161 ? 5.11151 -6.91842 -6.24889 1.000 26.92201 202 GLY A C 1
ATOM 1176 O O . GLY A 1 161 ? 4.25259 -6.76699 -5.36630 1.000 22.78122 202 GLY A O 1
ATOM 1177 N N . GLU A 1 162 ? 5.21258 -8.04531 -6.95661 1.000 23.91373 203 GLU A N 1
ATOM 1178 C CA . GLU A 1 162 ? 4.20887 -9.09499 -6.80437 1.000 26.54723 203 GLU A CA 1
ATOM 1179 C C . GLU A 1 162 ? 4.27487 -9.75654 -5.42764 1.000 22.50308 203 GLU A C 1
ATOM 1180 O O . GLU A 1 162 ? 3.23525 -10.09961 -4.85325 1.000 23.90027 203 GLU A O 1
ATOM 1186 N N . ALA A 1 163 ? 5.48142 -9.95854 -4.89241 1.000 21.12281 204 ALA A N 1
ATOM 1187 C CA . ALA A 1 163 ? 5.62020 -10.58074 -3.57583 1.000 20.93401 204 ALA A CA 1
ATOM 1188 C C . ALA A 1 163 ? 4.91785 -9.76130 -2.49851 1.000 19.99707 204 ALA A C 1
ATOM 1189 O O . ALA A 1 163 ? 4.16597 -10.30542 -1.68252 1.000 22.81963 204 ALA A O 1
ATOM 1191 N N . ALA A 1 164 ? 5.16289 -8.44832 -2.47064 1.000 19.28127 205 ALA A N 1
ATOM 1192 C CA . ALA A 1 164 ? 4.49611 -7.58997 -1.49582 1.000 21.42054 205 ALA A CA 1
ATOM 1193 C C . ALA A 1 164 ? 2.98739 -7.57353 -1.71056 1.000 21.43861 205 ALA A C 1
ATOM 1194 O O . ALA A 1 164 ? 2.21574 -7.57768 -0.74367 1.000 20.74557 205 ALA A O 1
ATOM 1196 N N . ALA A 1 165 ? 2.54810 -7.55106 -2.97154 1.000 21.39352 206 ALA A N 1
ATOM 1197 C CA . ALA A 1 165 ? 1.11478 -7.58167 -3.24557 1.000 24.47856 206 ALA A CA 1
ATOM 1198 C C . ALA A 1 165 ? 0.47815 -8.85583 -2.70370 1.000 22.01189 206 ALA A C 1
ATOM 1199 O O . ALA A 1 165 ? -0.62351 -8.82051 -2.14549 1.000 19.47582 206 ALA A O 1
ATOM 1201 N N . ASP A 1 166 ? 1.15077 -9.99423 -2.86779 1.000 20.84751 207 ASP A N 1
ATOM 1202 C CA . ASP A 1 166 ? 0.57251 -11.23803 -2.38083 1.000 21.16545 207 ASP A CA 1
ATOM 1203 C C . ASP A 1 166 ? 0.66540 -11.35134 -0.86282 1.000 19.03405 207 ASP A C 1
ATOM 1204 O O . ASP A 1 166 ? -0.25466 -11.89308 -0.24034 1.000 19.07779 207 ASP A O 1
ATOM 1209 N N . ARG A 1 167 ? 1.73682 -10.83731 -0.24137 1.000 18.89161 208 ARG A N 1
ATOM 1210 C CA . ARG A 1 167 ? 1.74301 -10.76491 1.22048 1.000 18.02985 208 ARG A CA 1
ATOM 1211 C C . ARG A 1 167 ? 0.53405 -9.98869 1.72394 1.000 19.92339 208 ARG A C 1
ATOM 1212 O O . ARG A 1 167 ? -0.11096 -10.38754 2.70213 1.000 18.45360 208 ARG A O 1
ATOM 1220 N N . SER A 1 168 ? 0.22416 -8.85997 1.08070 1.000 18.98272 209 SER A N 1
ATOM 1221 C CA . SER A 1 168 ? -0.93198 -8.07523 1.49969 1.000 17.15816 209 SER A CA 1
ATOM 1222 C C . SER A 1 168 ? -2.19711 -8.92038 1.45833 1.000 18.49528 209 SER A C 1
ATOM 1223 O O . SER A 1 168 ? -2.97760 -8.93588 2.41588 1.000 17.41131 209 SER A O 1
ATOM 1226 N N . ARG A 1 169 ? -2.40543 -9.65265 0.35793 1.000 17.80455 210 ARG A N 1
ATOM 1227 C CA . ARG A 1 169 ? -3.57755 -10.51882 0.26205 1.000 19.22465 210 ARG A CA 1
ATOM 1228 C C . ARG A 1 169 ? -3.53161 -11.63890 1.30147 1.000 17.56695 210 ARG A C 1
ATOM 1229 O O . ARG A 1 169 ? -4.57299 -12.03776 1.83932 1.000 16.45429 210 ARG A O 1
ATOM 1237 N N . GLN A 1 170 ? -2.33854 -12.16464 1.59624 1.000 16.50142 211 GLN A N 1
ATOM 1238 C CA . GLN A 1 170 ? -2.24229 -13.21488 2.61535 1.000 19.93579 211 GLN A CA 1
ATOM 1239 C C . GLN A 1 170 ? -2.65001 -12.69217 3.98836 1.000 20.95710 211 GLN A C 1
ATOM 1240 O O . GLN A 1 170 ? -3.39284 -13.35936 4.72153 1.000 18.64456 211 GLN A O 1
ATOM 1246 N N . PHE A 1 171 ? -2.17798 -11.49745 4.35440 1.000 16.58793 212 PHE A N 1
ATOM 1247 C CA . PHE A 1 171 ? -2.57341 -10.92103 5.63769 1.000 18.07023 212 PHE A CA 1
ATOM 1248 C C . PHE A 1 171 ? -4.07503 -10.65275 5.67546 1.000 17.56185 212 PHE A C 1
ATOM 1249 O O . PHE A 1 171 ? -4.72925 -10.87439 6.70327 1.000 15.49365 212 PHE A O 1
ATOM 1257 N N . ARG A 1 172 ? -4.64951 -10.17881 4.56038 1.000 17.05778 213 ARG A N 1
ATOM 1258 C CA . ARG A 1 172 ? -6.09723 -9.94099 4.55221 1.000 19.73254 213 ARG A CA 1
ATOM 1259 C C . ARG A 1 172 ? -6.88671 -11.24805 4.55738 1.000 17.50857 213 ARG A C 1
ATOM 1260 O O . ARG A 1 172 ? -7.99133 -11.30052 5.11425 1.000 19.51627 213 ARG A O 1
ATOM 1268 N N . GLN A 1 173 ? -6.34259 -12.31247 3.96756 1.000 16.18835 214 GLN A N 1
ATOM 1269 C CA . GLN A 1 173 ? -7.01156 -13.60620 4.05452 1.000 16.99273 214 GLN A CA 1
ATOM 1270 C C . GLN A 1 173 ? -7.07005 -14.09461 5.49781 1.000 18.32676 214 GLN A C 1
ATOM 1271 O O . GLN A 1 173 ? -8.08435 -14.65524 5.93432 1.000 17.62539 214 GLN A O 1
ATOM 1277 N N . ILE A 1 174 ? -5.98122 -13.89858 6.24652 1.000 17.54363 215 ILE A N 1
ATOM 1278 C CA . ILE A 1 174 ? -5.95678 -14.24807 7.66457 1.000 16.16648 215 ILE A CA 1
ATOM 1279 C C . ILE A 1 174 ? -6.97397 -13.40587 8.42306 1.000 15.46848 215 ILE A C 1
ATOM 1280 O O . ILE A 1 174 ? -7.76016 -13.91886 9.22828 1.000 16.41762 215 ILE A O 1
ATOM 1285 N N . ASP A 1 175 ? -6.97490 -12.09575 8.16350 1.000 17.27122 216 ASP A N 1
ATOM 1286 C CA . ASP A 1 175 ? -7.94791 -11.19734 8.78320 1.000 20.97183 216 ASP A CA 1
ATOM 1287 C C . ASP A 1 175 ? -9.37843 -11.64624 8.49999 1.000 18.39210 216 ASP A C 1
ATOM 1288 O O . ASP A 1 175 ? -10.22591 -11.68105 9.40500 1.000 19.81106 216 ASP A O 1
ATOM 1293 N N . ALA A 1 176 ? -9.66829 -12.00432 7.24693 1.000 20.35490 217 ALA A N 1
ATOM 1294 C CA . ALA A 1 176 ? -11.02905 -12.40957 6.90980 1.000 20.84240 217 ALA A CA 1
ATOM 1295 C C . ALA A 1 176 ? -11.38969 -13.72391 7.59079 1.000 21.56540 217 ALA A C 1
ATOM 1296 O O . ALA A 1 176 ? -12.51498 -13.89346 8.08294 1.000 21.23890 217 ALA A O 1
ATOM 1298 N N . PHE A 1 177 ? -10.43585 -14.65501 7.65028 1.000 20.81046 218 PHE A N 1
ATOM 1299 C CA . PHE A 1 177 ? -10.64829 -15.90972 8.36847 1.000 18.65423 218 PHE A CA 1
ATOM 1300 C C . PHE A 1 177 ? -10.97935 -15.65274 9.83904 1.000 20.35627 218 PHE A C 1
ATOM 1301 O O . PHE A 1 177 ? -11.92290 -16.23527 10.39046 1.000 20.23828 218 PHE A O 1
ATOM 1309 N N . LEU A 1 178 ? -10.20872 -14.78167 10.49458 1.000 17.06018 219 LEU A N 1
ATOM 1310 C CA . LEU A 1 178 ? -10.42511 -14.55625 11.92018 1.000 20.26108 219 LEU A CA 1
ATOM 1311 C C . LEU A 1 178 ? -11.74864 -13.84222 12.16875 1.000 21.20644 219 LEU A C 1
ATOM 1312 O O . LEU A 1 178 ? -12.44260 -14.13221 13.14837 1.000 19.08488 219 LEU A O 1
ATOM 1317 N N . ASP A 1 179 ? -12.10737 -12.90575 11.29183 1.000 19.74382 220 ASP A N 1
ATOM 1318 C CA . ASP A 1 179 ? -13.36943 -12.18463 11.43820 1.000 24.00705 220 ASP A CA 1
ATOM 1319 C C . ASP A 1 179 ? -14.56498 -13.13146 11.34950 1.000 25.11770 220 ASP A C 1
ATOM 1320 O O . ASP A 1 179 ? -15.50124 -13.04904 12.15867 1.000 22.58613 220 ASP A O 1
ATOM 1325 N N . ALA A 1 180 ? -14.53323 -14.05486 10.38521 1.000 22.04780 221 ALA A N 1
ATOM 1326 C CA . ALA A 1 180 ? -15.60883 -15.01915 10.19605 1.000 20.81445 221 ALA A CA 1
ATOM 1327 C C . ALA A 1 180 ? -15.75062 -15.97602 11.37161 1.000 25.08006 221 ALA A C 1
ATOM 1328 O O . ALA A 1 180 ? -16.82905 -16.54613 11.56019 1.000 24.68721 221 ALA A O 1
ATOM 1330 N N . LYS A 1 181 ? -14.69486 -16.16080 12.17011 1.000 22.99524 222 LYS A N 1
ATOM 1331 C CA . LYS A 1 181 ? -14.79549 -16.96014 13.38344 1.000 22.05348 222 LYS A CA 1
ATOM 1332 C C . LYS A 1 181 ? -15.57815 -16.25317 14.48598 1.000 24.99250 222 LYS A C 1
ATOM 1333 O O . LYS A 1 181 ? -15.95002 -16.90365 15.47004 1.000 21.56216 222 LYS A O 1
ATOM 1339 N N . ASN A 1 182 ? -15.81183 -14.94820 14.35458 1.000 20.83667 223 ASN A N 1
ATOM 1340 C CA . ASN A 1 182 ? -16.52675 -14.15574 15.36169 1.000 25.14585 223 ASN A CA 1
ATOM 1341 C C . ASN A 1 182 ? -15.96281 -14.39797 16.76213 1.000 25.46971 223 ASN A C 1
ATOM 1342 O O . ASN A 1 182 ? -16.68140 -14.74489 17.70330 1.000 25.84692 223 ASN A O 1
ATOM 1347 N N . ILE A 1 183 ? -14.65631 -14.21082 16.89390 1.000 22.82946 224 ILE A N 1
ATOM 1348 C CA . ILE A 1 183 ? -13.98026 -14.46632 18.17113 1.000 22.18672 224 ILE A CA 1
ATOM 1349 C C . ILE A 1 183 ? -14.39533 -13.40378 19.18442 1.000 21.40036 224 ILE A C 1
ATOM 1350 O O . ILE A 1 183 ? -14.31429 -12.20178 18.88203 1.000 23.59092 224 ILE A O 1
ATOM 1355 N N . PRO A 1 184 ? -14.80912 -13.78440 20.39367 1.000 24.86237 225 PRO A N 1
ATOM 1356 C CA . PRO A 1 184 ? -15.15038 -12.77890 21.41279 1.000 26.33569 225 PRO A CA 1
ATOM 1357 C C . PRO A 1 184 ? -13.99761 -11.81276 21.67210 1.000 27.20156 225 PRO A C 1
ATOM 1358 O O . PRO A 1 184 ? -12.83179 -12.20873 21.74550 1.000 26.91662 225 PRO A O 1
ATOM 1362 N N . ALA A 1 185 ? -14.33958 -10.53070 21.83102 1.000 26.41216 226 ALA A N 1
ATOM 1363 C CA . ALA A 1 185 ? -13.31279 -9.50404 21.99825 1.000 27.40019 226 ALA A CA 1
ATOM 1364 C C . ALA A 1 185 ? -12.50142 -9.70976 23.27098 1.000 27.08036 226 ALA A C 1
ATOM 1365 O O . ALA A 1 185 ? -11.34954 -9.26927 23.35019 1.000 26.49385 226 ALA A O 1
ATOM 1367 N N . ASP A 1 186 ? -13.07042 -10.37779 24.27033 1.000 26.72819 227 ASP A N 1
ATOM 1368 C CA . ASP A 1 186 ? -12.35558 -10.61410 25.51659 1.000 28.22228 227 ASP A CA 1
ATOM 1369 C C . ASP A 1 186 ? -11.35844 -11.76508 25.42020 1.000 28.99289 227 ASP A C 1
ATOM 1370 O O . ASP A 1 186 ? -10.69674 -12.06768 26.41658 1.000 27.90608 227 ASP A O 1
ATOM 1375 N N . GLU A 1 187 ? -11.22916 -12.40585 24.25623 1.000 25.10343 228 GLU A N 1
ATOM 1376 C CA . GLU A 1 187 ? -10.26534 -13.47749 24.04357 1.000 24.10742 228 GLU A CA 1
ATOM 1377 C C . GLU A 1 187 ? -9.12796 -12.99227 23.15195 1.000 22.04556 228 GLU A C 1
ATOM 1378 O O . GLU A 1 187 ? -9.36411 -12.30782 22.14900 1.000 21.22025 228 GLU A O 1
ATOM 1384 N N . GLN A 1 188 ? -7.89428 -13.33918 23.53112 1.000 23.33806 229 GLN A N 1
ATOM 1385 C CA . GLN A 1 188 ? -6.70964 -12.89575 22.79753 1.000 21.13732 229 GLN A CA 1
ATOM 1386 C C . GLN A 1 188 ? -6.58791 -13.59775 21.45261 1.000 19.86561 229 GLN A C 1
ATOM 1387 O O . GLN A 1 188 ? -6.86614 -14.79361 21.32744 1.000 19.20259 229 GLN A O 1
ATOM 1393 N N . VAL A 1 189 ? -6.10512 -12.85745 20.45973 1.000 19.68342 230 VAL A N 1
ATOM 1394 C CA . VAL A 1 189 ? -5.84538 -13.38400 19.12347 1.000 16.35820 230 VAL A CA 1
ATOM 1395 C C . VAL A 1 189 ? -4.47853 -12.86777 18.69492 1.000 17.66084 230 VAL A C 1
ATOM 1396 O O . VAL A 1 189 ? -4.30161 -11.66068 18.51532 1.000 18.83470 230 VAL A O 1
ATOM 1400 N N . MET A 1 190 ? -3.51461 -13.77246 18.54100 1.000 15.52312 231 MET A N 1
ATOM 1401 C CA . MET A 1 190 ? -2.15804 -13.42271 18.14645 1.000 16.39486 231 MET A CA 1
ATOM 1402 C C . MET A 1 190 ? -1.82619 -14.00727 16.77755 1.000 17.97592 231 MET A C 1
ATOM 1403 O O . MET A 1 190 ? -2.22687 -15.12952 16.45386 1.000 18.49419 231 MET A O 1
ATOM 1408 N N . LEU A 1 191 ? -1.08410 -13.24461 15.98109 1.000 16.47164 232 LEU A N 1
ATOM 1409 C CA . LEU A 1 191 ? -0.49432 -13.72481 14.73334 1.000 15.22179 232 LEU A CA 1
ATOM 1410 C C . LEU A 1 191 ? 1.00666 -13.84221 14.95466 1.000 18.05650 232 LEU A C 1
ATOM 1411 O O . LEU A 1 191 ? 1.64978 -12.86889 15.35786 1.000 16.35089 232 LEU A O 1
ATOM 1416 N N . ALA A 1 192 ? 1.55995 -15.03057 14.71793 1.000 14.45961 233 ALA A N 1
ATOM 1417 C CA . ALA A 1 192 ? 2.97196 -15.28329 14.97647 1.000 18.44548 233 ALA A CA 1
ATOM 1418 C C . ALA A 1 192 ? 3.58359 -15.90166 13.73395 1.000 17.90821 233 ALA A C 1
ATOM 1419 O O . ALA A 1 192 ? 3.02510 -16.85242 13.18088 1.000 15.78036 233 ALA A O 1
ATOM 1421 N N . GLY A 1 193 ? 4.71287 -15.37358 13.28622 1.000 17.23228 234 GLY A N 1
ATOM 1422 C CA . GLY A 1 193 ? 5.35664 -16.01436 12.16132 1.000 15.17923 234 GLY A CA 1
ATOM 1423 C C . GLY A 1 193 ? 6.47756 -15.19325 11.56952 1.000 16.84901 234 GLY A C 1
ATOM 1424 O O . GLY A 1 193 ? 6.78400 -14.07735 12.00814 1.000 13.93699 234 GLY A O 1
ATOM 1425 N N . ASP A 1 194 ? 7.11527 -15.81289 10.57949 1.000 13.19679 235 ASP A N 1
ATOM 1426 C CA . ASP A 1 194 ? 7.98524 -15.12713 9.63581 1.000 15.94255 235 ASP A CA 1
ATOM 1427 C C . ASP A 1 194 ? 7.06575 -14.44085 8.63501 1.000 17.14499 235 ASP A C 1
ATOM 1428 O O . ASP A 1 194 ? 6.57452 -15.07240 7.69487 1.000 16.09133 235 ASP A O 1
ATOM 1433 N N . LEU A 1 195 ? 6.80201 -13.15228 8.84200 1.000 15.35957 236 LEU A N 1
ATOM 1434 C CA . LEU A 1 195 ? 5.86147 -12.45084 7.97859 1.000 17.81712 236 LEU A CA 1
ATOM 1435 C C . LEU A 1 195 ? 6.52836 -11.81224 6.76924 1.000 17.88856 236 LEU A C 1
ATOM 1436 O O . LEU A 1 195 ? 5.82404 -11.24170 5.93222 1.000 16.42858 236 LEU A O 1
ATOM 1441 N N . ASN A 1 196 ? 7.85593 -11.91289 6.65270 1.000 15.23289 237 ASN A N 1
ATOM 1442 C CA . ASN A 1 196 ? 8.59050 -11.48179 5.46326 1.000 19.80999 237 ASN A CA 1
ATOM 1443 C C . ASN A 1 196 ? 8.34471 -10.01127 5.14143 1.000 19.64123 237 ASN A C 1
ATOM 1444 O O . ASN A 1 196 ? 8.35205 -9.61350 3.97686 1.000 15.60669 237 ASN A O 1
ATOM 1449 N N . VAL A 1 197 ? 8.11536 -9.21578 6.18362 1.000 17.55696 238 VAL A N 1
ATOM 1450 C CA . VAL A 1 197 ? 7.96159 -7.76724 6.09518 1.000 18.26036 238 VAL A CA 1
ATOM 1451 C C . VAL A 1 197 ? 9.01759 -7.12862 6.99083 1.000 19.17279 238 VAL A C 1
ATOM 1452 O O . VAL A 1 197 ? 9.03459 -7.36941 8.20700 1.000 20.31631 238 VAL A O 1
ATOM 1456 N N . ASP A 1 198 ? 9.86868 -6.29068 6.40384 1.000 16.73334 239 ASP A N 1
ATOM 1457 C CA . ASP A 1 198 ? 10.92209 -5.61689 7.16446 1.000 21.30260 239 ASP A CA 1
ATOM 1458 C C . ASP A 1 198 ? 10.33188 -4.53281 8.06233 1.000 22.53387 239 ASP A C 1
ATOM 1459 O O . ASP A 1 198 ? 9.67970 -3.60055 7.57759 1.000 22.13108 239 ASP A O 1
ATOM 1464 N N . SER A 1 199 ? 10.58094 -4.64259 9.37443 1.000 20.72920 240 SER A N 1
ATOM 1465 C CA . SER A 1 199 ? 10.06564 -3.65944 10.32260 1.000 23.77961 240 SER A CA 1
ATOM 1466 C C . SER A 1 199 ? 10.60777 -2.27007 10.04681 1.000 21.83771 240 SER A C 1
ATOM 1467 O O . SER A 1 199 ? 9.98094 -1.28303 10.43923 1.000 22.84259 240 SER A O 1
ATOM 1470 N N . HIS A 1 200 ? 11.74884 -2.17548 9.38085 1.000 22.28986 241 HIS A N 1
ATOM 1471 C CA . HIS A 1 200 ? 12.36530 -0.89475 9.06911 1.000 26.08843 241 HIS A CA 1
ATOM 1472 C C . HIS A 1 200 ? 11.83573 -0.27188 7.78145 1.000 29.29165 241 HIS A C 1
ATOM 1473 O O . HIS A 1 200 ? 12.31976 0.79206 7.38939 1.000 27.50227 241 HIS A O 1
ATOM 1480 N N . SER A 1 201 ? 10.84203 -0.88321 7.13629 1.000 21.66270 242 SER A N 1
ATOM 1481 C CA . SER A 1 201 ? 10.34219 -0.43416 5.84355 1.000 23.38618 242 SER A CA 1
ATOM 1482 C C . SER A 1 201 ? 8.90947 0.07188 5.95458 1.000 24.40803 242 SER A C 1
ATOM 1483 O O . SER A 1 201 ? 8.21996 -0.14828 6.95460 1.000 21.89038 242 SER A O 1
ATOM 1486 N N . ALA A 1 202 ? 8.45756 0.73415 4.87880 1.000 21.63389 243 ALA A N 1
ATOM 1487 C CA . ALA A 1 202 ? 7.08307 1.22717 4.81589 1.000 24.83948 243 ALA A CA 1
ATOM 1488 C C . ALA A 1 202 ? 6.05960 0.09364 4.81681 1.000 24.24802 243 ALA A C 1
ATOM 1489 O O . ALA A 1 202 ? 4.91448 0.29738 5.23718 1.000 22.06162 243 ALA A O 1
ATOM 1491 N N . GLU A 1 203 ? 6.43994 -1.09710 4.34208 1.000 21.14340 244 GLU A N 1
ATOM 1492 C CA . GLU A 1 203 ? 5.50994 -2.22473 4.33304 1.000 22.55606 244 GLU A CA 1
ATOM 1493 C C . GLU A 1 203 ? 5.11462 -2.66666 5.74339 1.000 20.35941 244 GLU A C 1
ATOM 1494 O O . GLU A 1 203 ? 4.05211 -3.27504 5.91283 1.000 21.62416 244 GLU A O 1
ATOM 1500 N N . TYR A 1 204 ? 5.92453 -2.35488 6.76183 1.000 21.56427 245 TYR A N 1
ATOM 1501 C CA . TYR A 1 204 ? 5.53606 -2.65840 8.14033 1.000 20.91603 245 TYR A CA 1
ATOM 1502 C C . TYR A 1 204 ? 4.16370 -2.08592 8.47003 1.000 21.04519 245 TYR A C 1
ATOM 1503 O O . TYR A 1 204 ? 3.29181 -2.78984 8.99064 1.000 19.86141 245 TYR A O 1
ATOM 1512 N N . ALA A 1 205 ? 3.94547 -0.80646 8.15266 1.000 22.27395 246 ALA A N 1
ATOM 1513 C CA . ALA A 1 205 ? 2.66044 -0.18818 8.46585 1.000 22.01010 246 ALA A CA 1
ATOM 1514 C C . ALA A 1 205 ? 1.52096 -0.79829 7.65268 1.000 21.32226 246 ALA A C 1
ATOM 1515 O O . ALA A 1 205 ? 0.39913 -0.92113 8.15341 1.000 21.58701 246 ALA A O 1
ATOM 1517 N N . SER A 1 206 ? 1.76378 -1.17308 6.39452 1.000 19.72993 247 SER A N 1
ATOM 1518 C CA . SER A 1 206 ? 0.66081 -1.78665 5.65296 1.000 23.63614 247 SER A CA 1
ATOM 1519 C C . SER A 1 206 ? 0.37496 -3.20434 6.14736 1.000 20.97324 247 SER A C 1
ATOM 1520 O O . SER A 1 206 ? -0.77983 -3.64860 6.11612 1.000 21.54271 247 SER A O 1
ATOM 1523 N N . MET A 1 207 ? 1.39520 -3.91739 6.62902 1.000 19.52779 248 MET A N 1
ATOM 1524 C CA . MET A 1 207 ? 1.15078 -5.21556 7.25906 1.000 20.70131 248 MET A CA 1
ATOM 1525 C C . MET A 1 207 ? 0.19412 -5.08186 8.44482 1.000 18.98335 248 MET A C 1
ATOM 1526 O O . MET A 1 207 ? -0.78626 -5.83013 8.55314 1.000 19.10429 248 MET A O 1
ATOM 1531 N N . LEU A 1 208 ? 0.46077 -4.12129 9.34049 1.000 19.89837 249 LEU A N 1
ATOM 1532 C CA . LEU A 1 208 ? -0.42382 -3.88276 10.48121 1.000 20.99276 249 LEU A CA 1
ATOM 1533 C C . LEU A 1 208 ? -1.85916 -3.63827 10.02801 1.000 19.54011 249 LEU A C 1
ATOM 1534 O O . LEU A 1 208 ? -2.80765 -4.17606 10.60706 1.000 19.81267 249 LEU A O 1
ATOM 1539 N N . ALA A 1 209 ? -2.03598 -2.80813 9.00066 1.000 21.53605 250 ALA A N 1
ATOM 1540 C CA . ALA A 1 209 ? -3.38198 -2.49129 8.53014 1.000 21.66152 250 ALA A CA 1
ATOM 1541 C C . ALA A 1 209 ? -4.03105 -3.69287 7.85216 1.000 21.05587 250 ALA A C 1
ATOM 1542 O O . ALA A 1 209 ? -5.22420 -3.94735 8.04538 1.000 18.90468 250 ALA A O 1
ATOM 1544 N N . ASP A 1 210 ? -3.25839 -4.44898 7.06140 1.000 20.04937 251 ASP A N 1
ATOM 1545 C CA . ASP A 1 210 ? -3.81649 -5.59915 6.35029 1.000 19.90808 251 ASP A CA 1
ATOM 1546 C C . ASP A 1 210 ? -4.23088 -6.71493 7.30659 1.000 20.43838 251 ASP A C 1
ATOM 1547 O O . ASP A 1 210 ? -5.28864 -7.32982 7.12689 1.000 19.77374 251 ASP A O 1
ATOM 1552 N N . GLY A 1 211 ? -3.40703 -7.00532 8.31769 1.000 16.99234 252 GLY A N 1
ATOM 1553 C CA . GLY A 1 211 ? -3.75334 -8.00456 9.31367 1.000 18.09922 252 GLY A CA 1
ATOM 1554 C C . GLY A 1 211 ? -4.63264 -7.51884 10.44091 1.000 24.67379 252 GLY A C 1
ATOM 1555 O O . GLY A 1 211 ? -5.03559 -8.32571 11.28889 1.000 21.97688 252 GLY A O 1
ATOM 1556 N N . ASP A 1 212 ? -4.95388 -6.22027 10.46019 1.000 20.84258 253 ASP A N 1
ATOM 1557 C CA . ASP A 1 212 ? -5.66421 -5.58126 11.57407 1.000 22.71088 253 ASP A CA 1
ATOM 1558 C C . ASP A 1 212 ? -4.95709 -5.85877 12.90516 1.000 23.17336 253 ASP A C 1
ATOM 1559 O O . ASP A 1 212 ? -5.56342 -6.28008 13.89565 1.000 20.70240 253 ASP A O 1
ATOM 1564 N N . LEU A 1 213 ? -3.65266 -5.58761 12.92077 1.000 21.92572 254 LEU A N 1
ATOM 1565 C CA . LEU A 1 213 ? -2.76469 -5.94694 14.01664 1.000 21.86407 254 LEU A CA 1
ATOM 1566 C C . LEU A 1 213 ? -2.38548 -4.71485 14.82587 1.000 21.28515 254 LEU A C 1
ATOM 1567 O O . LEU A 1 213 ? -2.12576 -3.65227 14.26008 1.000 23.51723 254 LEU A O 1
ATOM 1572 N N . ALA A 1 214 ? -2.33816 -4.86491 16.15025 1.000 21.36874 255 ALA A N 1
ATOM 1573 C CA . ALA A 1 214 ? -1.75299 -3.82804 17.00277 1.000 20.99130 255 ALA A CA 1
ATOM 1574 C C . ALA A 1 214 ? -0.23372 -3.96683 17.01596 1.000 19.85830 255 ALA A C 1
ATOM 1575 O O . ALA A 1 214 ? 0.27864 -5.08226 17.13392 1.000 22.31708 255 ALA A O 1
ATOM 1577 N N . PRO A 1 215 ? 0.51806 -2.87953 16.86238 1.000 21.71423 256 PRO A N 1
ATOM 1578 C CA . PRO A 1 215 ? 1.97198 -2.98806 17.01244 1.000 22.10977 256 PRO A CA 1
ATOM 1579 C C . PRO A 1 215 ? 2.30502 -3.38977 18.43616 1.000 19.47365 256 PRO A C 1
ATOM 1580 O O . PRO A 1 215 ? 1.54101 -3.12923 19.36946 1.000 20.17631 256 PRO A O 1
ATOM 1584 N N . ALA A 1 216 ? 3.42936 -4.07838 18.59060 1.000 19.17091 257 ALA A N 1
ATOM 1585 C CA . ALA A 1 216 ? 3.93524 -4.32044 19.93048 1.000 21.15430 257 ALA A CA 1
ATOM 1586 C C . ALA A 1 216 ? 4.22757 -2.98017 20.59111 1.000 23.10572 257 ALA A C 1
ATOM 1587 O O . ALA A 1 216 ? 4.54326 -1.99332 19.92126 1.000 22.32951 257 ALA A O 1
ATOM 1589 N N . ASP A 1 217 ? 4.08083 -2.93420 21.91460 1.000 20.73233 258 ASP A N 1
ATOM 1590 C CA . ASP A 1 217 ? 4.46073 -1.72349 22.63238 1.000 23.94049 258 ASP A CA 1
ATOM 1591 C C . ASP A 1 217 ? 5.95824 -1.46736 22.52836 1.000 24.80424 258 ASP A C 1
ATOM 1592 O O . ASP A 1 217 ? 6.39591 -0.31415 22.58916 1.000 23.70706 258 ASP A O 1
ATOM 1597 N N . SER A 1 218 ? 6.75972 -2.51834 22.35220 1.000 21.48225 259 SER A N 1
ATOM 1598 C CA . SER A 1 218 ? 8.17988 -2.32991 22.11151 1.000 21.94164 259 SER A CA 1
ATOM 1599 C C . SER A 1 218 ? 8.71197 -3.51428 21.32908 1.000 23.95256 259 SER A C 1
ATOM 1600 O O . SER A 1 218 ? 8.25308 -4.64729 21.50346 1.000 21.83324 259 SER A O 1
ATOM 1603 N N . ARG A 1 219 ? 9.65022 -3.22820 20.43714 1.000 19.84442 260 ARG A N 1
ATOM 1604 C CA . ARG A 1 219 ? 10.40362 -4.25161 19.72690 1.000 23.96362 260 ARG A CA 1
ATOM 1605 C C . ARG A 1 219 ? 11.85604 -4.08929 20.15344 1.000 24.01056 260 ARG A C 1
ATOM 1606 O O . ARG A 1 219 ? 12.49755 -3.07773 19.83684 1.000 28.12935 260 ARG A O 1
ATOM 1614 N N . ALA A 1 220 ? 12.36716 -5.08075 20.86703 1.000 22.29012 261 ALA A N 1
ATOM 1615 C CA . ALA A 1 220 ? 13.59737 -4.98043 21.62972 1.000 20.94547 261 ALA A CA 1
ATOM 1616 C C . ALA A 1 220 ? 14.63309 -5.96688 21.10747 1.000 25.24837 261 ALA A C 1
ATOM 1617 O O . ALA A 1 220 ? 14.36318 -6.77930 20.21411 1.000 25.03070 261 ALA A O 1
ATOM 1619 N N . GLY A 1 221 ? 15.83161 -5.90025 21.69036 1.000 22.75813 262 GLY A N 1
ATOM 1620 C CA . GLY A 1 221 ? 16.88007 -6.83282 21.32505 1.000 25.89697 262 GLY A CA 1
ATOM 1621 C C . GLY A 1 221 ? 17.57283 -6.43192 20.03028 1.000 26.56362 262 GLY A C 1
ATOM 1622 O O . GLY A 1 221 ? 17.64931 -5.25502 19.67406 1.000 26.71032 262 GLY A O 1
ATOM 1623 N N . HIS A 1 222 ? 18.07646 -7.43474 19.32004 1.000 23.21048 263 HIS A N 1
ATOM 1624 C CA . HIS A 1 222 ? 18.85756 -7.17755 18.12093 1.000 24.05416 263 HIS A CA 1
ATOM 1625 C C . HIS A 1 222 ? 17.97903 -6.51003 17.06224 1.000 25.86188 263 HIS A C 1
ATOM 1626 O O . HIS A 1 222 ? 16.78277 -6.82099 16.96186 1.000 24.16539 263 HIS A O 1
ATOM 1633 N N . PRO A 1 223 ? 18.51942 -5.55693 16.29085 1.000 22.47273 264 PRO A N 1
ATOM 1634 C CA . PRO A 1 223 ? 17.67903 -4.83850 15.31938 1.000 24.26751 264 PRO A CA 1
ATOM 1635 C C . PRO A 1 223 ? 17.17116 -5.69092 14.16350 1.000 23.53429 264 PRO A C 1
ATOM 1636 O O . PRO A 1 223 ? 16.16976 -5.30558 13.55476 1.000 22.08659 264 PRO A O 1
ATOM 1640 N N . TYR A 1 224 ? 17.81403 -6.81262 13.82510 1.000 22.42265 265 TYR A N 1
ATOM 1641 C CA . TYR A 1 224 ? 17.49875 -7.53450 12.59059 1.000 23.35812 265 TYR A CA 1
ATOM 1642 C C . TYR A 1 224 ? 17.32329 -9.02090 12.87082 1.000 25.59168 265 TYR A C 1
ATOM 1643 O O . TYR A 1 224 ? 18.30689 -9.72107 13.12929 1.000 25.73226 265 TYR A O 1
ATOM 1652 N N . SER A 1 225 ? 16.08983 -9.52211 12.75582 1.000 20.31749 266 SER A N 1
ATOM 1653 C CA . SER A 1 225 ? 15.89517 -10.95839 12.90625 1.000 20.48526 266 SER A CA 1
ATOM 1654 C C . SER A 1 225 ? 16.36441 -11.74670 11.68662 1.000 20.75129 266 SER A C 1
ATOM 1655 O O . SER A 1 225 ? 16.45626 -12.97614 11.76704 1.000 21.65250 266 SER A O 1
ATOM 1658 N N . PHE A 1 226 ? 16.65939 -11.08260 10.55149 1.000 19.73311 267 PHE A N 1
ATOM 1659 C CA . PHE A 1 226 ? 17.30307 -11.73600 9.40389 1.000 20.16065 267 PHE A CA 1
ATOM 1660 C C . PHE A 1 226 ? 18.56026 -10.93563 9.05006 1.000 22.76655 267 PHE A C 1
ATOM 1661 O O . PHE A 1 226 ? 18.55910 -10.11014 8.12752 1.000 22.84811 267 PHE A O 1
ATOM 1669 N N . ASP A 1 227 ? 19.64466 -11.20280 9.78146 1.000 22.06089 268 ASP A N 1
ATOM 1670 C CA . ASP A 1 227 ? 20.85768 -10.38410 9.72919 1.000 22.32657 268 ASP A CA 1
ATOM 1671 C C . ASP A 1 227 ? 21.84008 -11.02379 8.75357 1.000 23.44892 268 ASP A C 1
ATOM 1672 O O . ASP A 1 227 ? 22.61578 -11.91060 9.12182 1.000 23.27015 268 ASP A O 1
ATOM 1677 N N . THR A 1 228 ? 21.81399 -10.55226 7.50518 1.000 20.33551 269 THR A N 1
ATOM 1678 C CA . THR A 1 228 ? 22.72596 -11.02086 6.47001 1.000 24.71744 269 THR A CA 1
ATOM 1679 C C . THR A 1 228 ? 24.18927 -10.66563 6.73471 1.000 26.56939 269 THR A C 1
ATOM 1680 O O . THR A 1 228 ? 25.05847 -11.06941 5.95335 1.000 27.69115 269 THR A O 1
ATOM 1684 N N . LYS A 1 229 ? 24.49285 -9.92039 7.79412 1.000 27.90991 270 LYS A N 1
ATOM 1685 C CA . LYS A 1 229 ? 25.88449 -9.64943 8.13839 1.000 29.69613 270 LYS A CA 1
ATOM 1686 C C . LYS A 1 229 ? 26.36823 -10.48994 9.31866 1.000 28.78343 270 LYS A C 1
ATOM 1687 O O . LYS A 1 229 ? 27.37545 -11.19760 9.19823 1.000 30.16128 270 LYS A O 1
ATOM 1693 N N . GLU A 1 230 ? 25.63939 -10.46925 10.44455 1.000 27.38259 271 GLU A N 1
ATOM 1694 C CA . GLU A 1 230 ? 26.07037 -11.12238 11.67927 1.000 26.00342 271 GLU A CA 1
ATOM 1695 C C . GLU A 1 230 ? 25.61302 -12.57015 11.82032 1.000 26.72076 271 GLU A C 1
ATOM 1696 O O . GLU A 1 230 ? 26.18580 -13.30588 12.63320 1.000 25.95334 271 GLU A O 1
ATOM 1702 N N . ASN A 1 231 ? 24.58453 -12.99726 11.09472 1.000 24.80224 272 ASN A N 1
ATOM 1703 C CA . ASN A 1 231 ? 24.14096 -14.38603 11.15606 1.000 22.95511 272 ASN A CA 1
ATOM 1704 C C . ASN A 1 231 ? 24.91258 -15.18154 10.10718 1.000 23.59677 272 ASN A C 1
ATOM 1705 O O . ASN A 1 231 ? 24.87940 -14.84114 8.92101 1.000 25.71483 272 ASN A O 1
ATOM 1710 N N . SER A 1 232 ? 25.59623 -16.24804 10.54292 1.000 23.82022 273 SER A N 1
ATOM 1711 C CA . SER A 1 232 ? 26.53312 -16.94519 9.66032 1.000 27.28077 273 SER A CA 1
ATOM 1712 C C . SER A 1 232 ? 25.83175 -17.67803 8.51650 1.000 29.56886 273 SER A C 1
ATOM 1713 O O . SER A 1 232 ? 26.38638 -17.76428 7.41194 1.000 27.66751 273 SER A O 1
ATOM 1716 N N . ILE A 1 233 ? 24.61959 -18.19807 8.74147 1.000 24.29853 274 ILE A N 1
ATOM 1717 C CA . ILE A 1 233 ? 23.87493 -18.83103 7.64970 1.000 23.99141 274 ILE A CA 1
ATOM 1718 C C . ILE A 1 233 ? 23.33062 -17.78003 6.68420 1.000 25.97085 274 ILE A C 1
ATOM 1719 O O . ILE A 1 233 ? 23.44754 -17.91886 5.45881 1.000 28.11726 274 ILE A O 1
ATOM 1724 N N . ALA A 1 234 ? 22.71001 -16.71942 7.21241 1.000 24.18666 275 ALA A N 1
ATOM 1725 C CA . ALA A 1 234 ? 22.16299 -15.69757 6.32442 1.000 26.57653 275 ALA A CA 1
ATOM 1726 C C . ALA A 1 234 ? 23.26880 -15.02924 5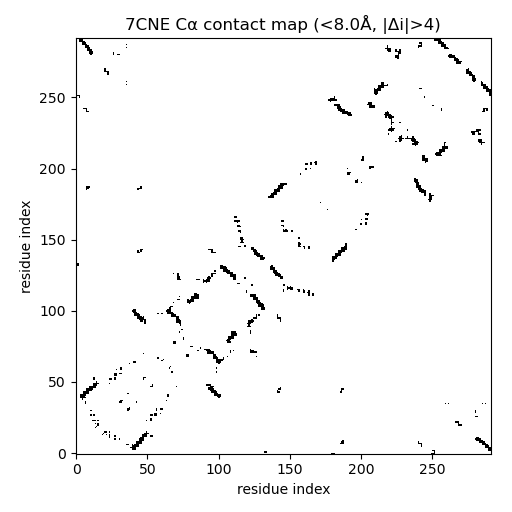.51665 1.000 29.83736 275 ALA A C 1
ATOM 1727 O O . ALA A 1 234 ? 23.07989 -14.71511 4.33340 1.000 27.77539 275 ALA A O 1
ATOM 1729 N N . ALA A 1 235 ? 24.43527 -14.81189 6.13994 1.000 27.08375 276 ALA A N 1
ATOM 1730 C CA . ALA A 1 235 ? 25.54977 -14.18082 5.43791 1.000 27.45923 276 ALA A CA 1
ATOM 1731 C C . ALA A 1 235 ? 26.08981 -15.06142 4.31906 1.000 28.67037 276 ALA A C 1
ATOM 1732 O O . ALA A 1 235 ? 26.54681 -14.54575 3.29235 1.000 28.94905 276 ALA A O 1
ATOM 1734 N N . TYR A 1 236 ? 26.04626 -16.38230 4.49424 1.000 29.37776 277 TYR A N 1
ATOM 1735 C CA . TYR A 1 236 ? 26.49369 -17.28163 3.43813 1.000 30.71345 277 TYR A CA 1
ATOM 1736 C C . TYR A 1 236 ? 25.50803 -17.31148 2.27650 1.000 32.20395 277 TYR A C 1
ATOM 1737 O O . TYR A 1 236 ? 25.91493 -17.36277 1.11074 1.000 31.64057 277 TYR A O 1
ATOM 1746 N N . ARG A 1 237 ? 24.20935 -17.28735 2.57269 1.000 27.44252 278 ARG A N 1
ATOM 1747 C CA . ARG A 1 237 ? 23.20707 -17.45553 1.52517 1.000 34.29436 278 ARG A CA 1
ATOM 1748 C C . ARG A 1 237 ? 22.88420 -16.15261 0.80818 1.000 32.64618 278 ARG A C 1
ATOM 1749 O O . ARG A 1 237 ? 22.45839 -16.18501 -0.34909 1.000 37.98543 278 ARG A O 1
ATOM 1757 N N . TYR A 1 238 ? 23.04601 -15.00869 1.47430 1.000 32.79485 279 TYR A N 1
ATOM 1758 C CA . TYR A 1 238 ? 22.67237 -13.71062 0.90910 1.000 34.16647 279 TYR A CA 1
ATOM 1759 C C . TYR A 1 238 ? 23.74007 -12.67963 1.25344 1.000 34.42452 279 TYR A C 1
ATOM 1760 O O . TYR A 1 238 ? 23.47565 -11.69917 1.95086 1.000 33.77753 279 TYR A O 1
ATOM 1769 N N . PRO A 1 239 ? 24.96567 -12.86634 0.75320 1.000 35.11824 280 PRO A N 1
ATOM 1770 C CA . PRO A 1 239 ? 26.06353 -11.97709 1.16560 1.000 39.15872 280 PRO A CA 1
ATOM 1771 C C . PRO A 1 239 ? 25.94181 -10.54134 0.66097 1.000 37.48863 280 PRO A C 1
ATOM 1772 O O . PRO A 1 239 ? 26.57220 -9.65373 1.24821 1.000 41.21185 280 PRO A O 1
ATOM 1776 N N . THR A 1 240 ? 25.17334 -10.26932 -0.39433 1.000 35.44023 281 THR A N 1
ATOM 1777 C CA . THR A 1 240 ? 25.02619 -8.89998 -0.87852 1.000 35.35536 281 THR A CA 1
ATOM 1778 C C . THR A 1 240 ? 23.67407 -8.28631 -0.52968 1.000 38.43055 281 THR A C 1
ATOM 1779 O O . THR A 1 240 ? 23.37135 -7.18043 -0.98931 1.000 41.74336 281 THR A O 1
ATOM 1783 N N . ASP A 1 241 ? 22.86488 -8.96142 0.29625 1.000 34.51826 282 ASP A N 1
ATOM 1784 C CA . ASP A 1 241 ? 21.53529 -8.41463 0.51835 1.000 34.51260 282 ASP A CA 1
ATOM 1785 C C . ASP A 1 241 ? 21.45733 -7.67823 1.85294 1.000 33.26017 282 ASP A C 1
ATOM 1786 O O . ASP A 1 241 ? 22.21158 -7.97735 2.78926 1.000 30.24801 282 ASP A O 1
ATOM 1791 N N . PRO A 1 242 ? 20.56504 -6.69741 1.96695 1.000 32.34997 283 PRO A N 1
ATOM 1792 C CA . PRO A 1 242 ? 20.52109 -5.89515 3.19240 1.000 34.22594 283 PRO A CA 1
ATOM 1793 C C . PRO A 1 242 ? 19.99356 -6.70495 4.36139 1.000 28.60403 283 PRO A C 1
ATOM 1794 O O . PRO A 1 242 ? 19.26563 -7.68534 4.19479 1.000 30.04318 283 PRO A O 1
ATOM 1798 N N . ARG A 1 243 ? 20.38186 -6.28486 5.55761 1.000 26.24833 284 ARG A N 1
ATOM 1799 C CA . ARG A 1 243 ? 19.81844 -6.85871 6.76910 1.000 29.27704 284 ARG A CA 1
ATOM 1800 C C . ARG A 1 243 ? 18.37612 -6.39267 6.92805 1.000 29.01810 284 ARG A C 1
ATOM 1801 O O . ARG A 1 243 ? 18.06555 -5.22271 6.69957 1.000 27.33651 284 ARG A O 1
ATOM 1809 N N . GLU A 1 244 ? 17.47791 -7.31516 7.29015 1.000 25.88253 285 GLU A N 1
ATOM 1810 C CA . GLU A 1 244 ? 16.09427 -6.93964 7.55495 1.000 24.42260 285 GLU A CA 1
ATOM 1811 C C . GLU A 1 244 ? 15.57545 -7.66957 8.78958 1.000 23.92127 285 GLU A C 1
ATOM 1812 O O . GLU A 1 244 ? 16.29073 -8.42312 9.45709 1.000 22.83267 285 GLU A O 1
ATOM 1818 N N . ASP A 1 245 ? 14.31168 -7.41160 9.10036 1.000 20.71156 286 ASP A N 1
ATOM 1819 C CA . ASP A 1 245 ? 13.75405 -7.69117 10.42209 1.000 22.36072 286 ASP A CA 1
ATOM 1820 C C . ASP A 1 245 ? 12.31962 -8.15607 10.20323 1.000 21.17874 286 ASP A C 1
ATOM 1821 O O . ASP A 1 245 ? 11.41501 -7.32270 10.07626 1.000 20.50919 286 ASP A O 1
ATOM 1826 N N . LEU A 1 246 ? 12.11500 -9.48243 10.19142 1.000 19.31539 287 LEU A N 1
ATOM 1827 C CA . LEU A 1 246 ? 10.97550 -10.08558 9.50834 1.000 21.10221 287 LEU A CA 1
ATOM 1828 C C . LEU A 1 246 ? 9.98827 -10.85100 10.38361 1.000 18.16674 287 LEU A C 1
ATOM 1829 O O . LEU A 1 246 ? 8.94113 -11.26433 9.86469 1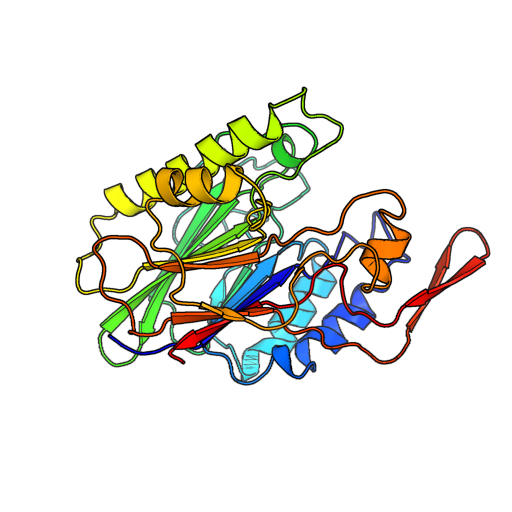.000 15.23050 287 LEU A O 1
ATOM 1834 N N . ASP A 1 247 ? 10.27415 -11.06117 11.66944 1.000 19.33404 288 ASP A N 1
ATOM 1835 C CA . ASP A 1 247 ? 9.57717 -12.05675 12.48380 1.000 15.53062 288 ASP A CA 1
ATOM 1836 C C . ASP A 1 247 ? 8.84304 -11.37640 13.63844 1.000 17.42503 288 ASP A C 1
ATOM 1837 O O . ASP A 1 247 ? 9.41412 -10.52026 14.31791 1.000 16.93211 288 ASP A O 1
ATOM 1842 N N . TYR A 1 248 ? 7.57841 -11.75737 13.86113 1.000 16.43151 289 TYR A N 1
ATOM 1843 C CA . TYR A 1 248 ? 6.67499 -11.00128 14.72282 1.000 16.31806 289 TYR A CA 1
ATOM 1844 C C . TYR A 1 248 ? 5.73696 -11.92003 15.49487 1.000 16.40884 289 TYR A C 1
ATOM 1845 O O . TYR A 1 248 ? 5.40849 -13.01959 15.04707 1.000 16.32857 289 TYR A O 1
ATOM 1854 N N . VAL A 1 249 ? 5.26868 -11.42714 16.64564 1.000 16.09779 290 VAL A N 1
ATOM 1855 C CA . VAL A 1 249 ? 4.08857 -11.96082 17.33375 1.000 15.89940 290 VAL A CA 1
ATOM 1856 C C . VAL A 1 249 ? 3.24833 -10.75620 17.72652 1.000 18.18849 290 VAL A C 1
ATOM 1857 O O . VAL A 1 249 ? 3.63667 -9.99466 18.61916 1.000 16.81227 290 VAL A O 1
ATOM 1861 N N . LEU A 1 250 ? 2.10316 -10.57837 17.07268 1.000 15.44906 291 LEU A N 1
ATOM 1862 C CA . LEU A 1 250 ? 1.31638 -9.35605 17.21807 1.000 16.85421 291 LEU A CA 1
ATOM 1863 C C . LEU A 1 250 ? -0.13821 -9.68638 17.52025 1.000 19.41863 291 LEU A C 1
ATOM 1864 O O . LEU A 1 250 ? -0.73182 -10.56808 16.88859 1.000 22.10251 291 LEU A O 1
ATOM 1869 N N . HIS A 1 251 ? -0.70916 -8.96059 18.47812 1.000 16.83927 292 HIS A N 1
ATOM 1870 C CA . HIS A 1 251 ? -2.10900 -9.10646 18.83989 1.000 16.84809 292 HIS A CA 1
ATOM 1871 C C . HIS A 1 251 ? -3.01715 -8.44457 17.80510 1.000 20.89356 292 HIS A C 1
ATOM 1872 O O . HIS A 1 251 ? -2.59534 -7.59775 17.00831 1.000 19.09905 292 HIS A O 1
ATOM 1879 N N . ARG A 1 252 ? -4.28435 -8.84538 17.83695 1.000 18.34526 293 ARG A N 1
ATOM 1880 C CA . ARG A 1 252 ? -5.30811 -8.34344 16.92551 1.000 21.10921 293 ARG A CA 1
ATOM 1881 C C . ARG A 1 252 ? -6.01838 -7.13764 17.52837 1.000 23.20587 293 ARG A C 1
ATOM 1882 O O . ARG A 1 252 ? -6.36738 -7.13937 18.71414 1.000 22.87317 293 ARG A O 1
ATOM 1890 N N . ASN A 1 253 ? -6.24407 -6.11006 16.70776 1.000 19.47042 294 ASN A N 1
ATOM 1891 C CA . ASN A 1 253 ? -6.96978 -4.93938 17.19038 1.000 24.93458 294 ASN A CA 1
ATOM 1892 C C . ASN A 1 253 ? -8.34924 -5.32860 17.71028 1.000 25.34081 294 ASN A C 1
ATOM 1893 O O . ASN A 1 253 ? -9.01980 -6.20217 17.15570 1.000 23.21491 294 ASN A O 1
ATOM 1898 N N . GLY A 1 254 ? -8.76994 -4.67411 18.79106 1.000 27.26154 295 GLY A N 1
ATOM 1899 C CA . GLY A 1 254 ? -10.07992 -4.90948 19.35719 1.000 25.78082 295 GLY A CA 1
ATOM 1900 C C . GLY A 1 254 ? -10.18575 -6.10765 20.27585 1.000 29.44621 295 GLY A C 1
ATOM 1901 O O . GLY A 1 254 ? -11.28262 -6.39036 20.76721 1.000 31.03967 295 GLY A O 1
ATOM 1902 N N . HIS A 1 255 ? -9.09612 -6.82611 20.52759 1.000 21.67747 296 HIS A N 1
ATOM 1903 C CA . HIS A 1 255 ? -9.13779 -7.98000 21.40948 1.000 21.72010 296 HIS A CA 1
ATOM 1904 C C . HIS A 1 255 ? -8.28595 -7.71076 22.63764 1.000 22.99301 296 HIS A C 1
ATOM 1905 O O . HIS A 1 255 ? -7.34809 -6.90694 22.59766 1.000 23.93790 296 HIS A O 1
ATOM 1912 N N . ALA A 1 256 ? -8.63964 -8.36677 23.73722 1.000 23.43390 297 ALA A N 1
ATOM 1913 C CA . ALA A 1 256 ? -7.83938 -8.25203 24.94575 1.000 22.92888 297 ALA A CA 1
ATOM 1914 C C . ALA A 1 256 ? -6.40263 -8.67966 24.66738 1.000 27.22364 297 ALA A C 1
ATOM 1915 O O . ALA A 1 256 ? -6.13519 -9.55452 23.83542 1.000 24.31493 297 ALA A O 1
ATOM 1917 N N . ARG A 1 257 ? -5.47044 -8.03015 25.35194 1.000 22.92360 298 ARG A N 1
ATOM 1918 C CA . ARG A 1 257 ? -4.05367 -8.33637 25.22033 1.000 21.33890 298 ARG A CA 1
ATOM 1919 C C . ARG A 1 257 ? -3.34653 -7.80356 26.45232 1.000 23.70028 298 ARG A C 1
ATOM 1920 O O . ARG A 1 257 ? -3.86061 -6.89725 27.11306 1.000 24.01229 298 ARG A O 1
ATOM 1928 N N . PRO A 1 258 ? -2.19140 -8.36227 26.81173 1.000 23.12756 299 PRO A N 1
ATOM 1929 C CA . PRO A 1 258 ? -1.43455 -7.80141 27.93576 1.000 21.40251 299 PRO A CA 1
ATOM 1930 C C . PRO A 1 258 ? -0.86019 -6.43051 27.59875 1.000 27.73521 299 PRO A C 1
ATOM 1931 O O . PRO A 1 258 ? -0.49274 -6.13541 26.45728 1.000 21.04461 299 PRO A O 1
ATOM 1935 N N . ALA A 1 259 ? -0.78050 -5.58282 28.61836 1.000 25.45001 300 ALA A N 1
ATOM 1936 C CA . ALA A 1 259 ? -0.10892 -4.30913 28.43804 1.000 27.93040 300 ALA A CA 1
ATOM 1937 C C . ALA A 1 259 ? 1.39721 -4.52668 28.32438 1.000 23.93180 300 ALA A C 1
ATOM 1938 O O . ALA A 1 259 ? 1.95315 -5.50910 28.83210 1.000 24.08760 300 ALA A O 1
ATOM 1940 N N . GLY A 1 260 ? 2.05876 -3.59718 27.64318 1.000 22.08541 301 GLY A N 1
ATOM 1941 C CA . GLY A 1 260 ? 3.50142 -3.68566 27.51970 1.000 25.04687 301 GLY A CA 1
ATOM 1942 C C . GLY A 1 260 ? 3.95273 -4.90671 26.75173 1.000 26.31295 301 GLY A C 1
ATOM 1943 O O . GLY A 1 260 ? 4.94940 -5.54132 27.12094 1.000 24.32531 301 GLY A O 1
ATOM 1944 N N . TRP A 1 261 ? 3.23731 -5.24965 25.68275 1.000 22.87845 302 TRP A N 1
ATOM 1945 C CA . TRP A 1 261 ? 3.59055 -6.40142 24.86774 1.000 19.49786 302 TRP A CA 1
ATOM 1946 C C . TRP A 1 261 ? 4.87300 -6.12713 24.09668 1.000 19.25723 302 TRP A C 1
ATOM 1947 O O . TRP A 1 261 ? 5.00180 -5.09491 23.42941 1.000 20.82568 302 TRP A O 1
ATOM 1958 N N . ARG A 1 262 ? 5.81347 -7.06364 24.16550 1.000 19.13621 303 ARG A N 1
ATOM 1959 C CA . ARG A 1 262 ? 7.12624 -6.90729 23.55919 1.000 20.56442 303 ARG A CA 1
ATOM 1960 C C . ARG A 1 262 ? 7.40234 -8.03734 22.56475 1.000 21.27642 303 ARG A C 1
ATOM 1961 O O . ARG A 1 262 ? 6.94401 -9.16891 22.74589 1.000 20.92103 303 ARG A O 1
ATOM 1969 N N . ASN A 1 263 ? 8.13638 -7.71707 21.49791 1.000 17.61184 304 ASN A N 1
ATOM 1970 C CA . ASN A 1 263 ? 8.83604 -8.70411 20.66907 1.000 18.36300 304 ASN A CA 1
ATOM 1971 C C . ASN A 1 263 ? 10.33022 -8.47381 20.87098 1.000 16.31025 304 ASN A C 1
ATOM 1972 O O . ASN A 1 263 ? 10.82103 -7.37185 20.59871 1.000 19.33563 304 ASN A O 1
ATOM 1977 N N . THR A 1 264 ? 11.05580 -9.49204 21.32332 1.000 16.66309 305 THR A N 1
ATOM 1978 C CA . THR A 1 264 ? 12.50387 -9.38840 21.50115 1.000 19.44686 305 THR A CA 1
ATOM 1979 C C . THR A 1 264 ? 13.21467 -10.28860 20.49583 1.000 20.72009 305 THR A C 1
ATOM 1980 O O . THR A 1 264 ? 12.97734 -11.50223 20.46349 1.000 20.01147 305 THR A O 1
ATOM 1984 N N . VAL A 1 265 ? 14.07256 -9.69198 19.67341 1.000 19.32362 306 VAL A N 1
ATOM 1985 C CA . VAL A 1 265 ? 14.91586 -10.45289 18.75640 1.000 18.94401 306 VAL A CA 1
ATOM 1986 C C . VAL A 1 265 ? 16.14248 -10.91716 19.53366 1.000 23.38110 306 VAL A C 1
ATOM 1987 O O . VAL A 1 265 ? 16.89370 -10.09652 20.07038 1.000 22.85109 306 VAL A O 1
ATOM 1991 N N . VAL A 1 266 ? 16.34388 -12.22660 19.60981 1.000 19.62119 307 VAL A N 1
ATOM 1992 C CA . VAL A 1 266 ? 17.34241 -12.81451 20.49937 1.000 23.47152 307 VAL A CA 1
ATOM 1993 C C . VAL A 1 266 ? 18.46684 -13.37398 19.64032 1.000 22.43246 307 VAL A C 1
ATOM 1994 O O . VAL A 1 266 ? 18.29309 -14.39679 18.96666 1.000 21.47170 307 VAL A O 1
ATOM 1998 N N . GLN A 1 267 ? 19.63037 -12.72176 19.68253 1.000 21.25621 308 GLN A N 1
ATOM 1999 C CA . GLN A 1 267 ? 20.79840 -13.14593 18.90219 1.000 24.48750 308 GLN A CA 1
ATOM 2000 C C . GLN A 1 267 ? 21.59329 -14.18263 19.69829 1.000 30.77969 308 GLN A C 1
ATOM 2001 O O . GLN A 1 267 ? 22.61308 -13.88818 20.32255 1.000 33.40829 308 GLN A O 1
ATOM 2007 N N . GLU A 1 268 ? 21.10416 -15.42695 19.68371 1.000 29.71278 309 GLU A N 1
ATOM 2008 C CA . GLU A 1 268 ? 21.75495 -16.53142 20.38425 1.000 30.08835 309 GLU A CA 1
ATOM 2009 C C . GLU A 1 268 ? 22.49060 -17.39767 19.36652 1.000 32.43182 309 GLU A C 1
ATOM 2010 O O . GLU A 1 268 ? 21.87004 -17.93356 18.43783 1.000 33.65518 309 GLU A O 1
ATOM 2016 N N . THR A 1 269 ? 23.80828 -17.52030 19.52857 1.000 29.76138 310 THR A N 1
ATOM 2017 C CA . THR A 1 269 ? 24.61479 -18.32277 18.61954 1.000 32.46360 310 THR A CA 1
ATOM 2018 C C . THR A 1 269 ? 24.73704 -19.75743 19.12490 1.000 31.88741 310 THR A C 1
ATOM 2019 O O . THR A 1 269 ? 24.35382 -20.09267 20.24993 1.000 34.18768 310 THR A O 1
ATOM 2023 N N . SER A 1 270 ? 25.28421 -20.60923 18.26678 1.000 26.03287 311 SER A N 1
ATOM 2024 C CA . SER A 1 270 ? 25.42145 -22.02773 18.53883 1.000 26.42002 311 SER A CA 1
ATOM 2025 C C . SER A 1 270 ? 26.89257 -22.41158 18.51639 1.000 25.27518 311 SER A C 1
ATOM 2026 O O . SER A 1 270 ? 27.73270 -21.69592 17.96662 1.000 22.05540 311 SER A O 1
ATOM 2029 N N . ALA A 1 271 ? 27.19245 -23.56673 19.10012 1.000 26.50938 312 ALA A N 1
ATOM 2030 C CA . ALA A 1 271 ? 28.49208 -24.17490 18.87472 1.000 27.09614 312 ALA A CA 1
ATOM 2031 C C . ALA A 1 271 ? 28.70061 -24.36985 17.37321 1.000 30.42215 312 ALA A C 1
ATOM 2032 O O . ALA A 1 271 ? 27.73288 -24.54287 16.62129 1.000 27.42316 312 ALA A O 1
ATOM 2034 N N . PRO A 1 272 ? 29.94734 -24.31103 16.90109 1.000 30.22782 313 PRO A N 1
ATOM 2035 C CA . PRO A 1 272 ? 30.18827 -24.51695 15.47147 1.000 27.32370 313 PRO A CA 1
ATOM 2036 C C . PRO A 1 272 ? 29.75938 -25.90487 15.03430 1.000 29.68649 313 PRO A C 1
ATOM 2037 O O . PRO A 1 272 ? 29.84087 -26.87861 15.78972 1.000 25.20197 313 PRO A O 1
ATOM 2041 N N . TRP A 1 273 ? 29.27845 -25.97116 13.79255 1.000 25.59821 314 TRP A N 1
ATOM 2042 C CA . TRP A 1 273 ? 28.96500 -27.21873 13.12255 1.000 27.06426 314 TRP A CA 1
ATOM 2043 C C . TRP A 1 273 ? 29.40796 -27.06753 11.67783 1.000 27.55030 314 TRP A C 1
ATOM 2044 O O . TRP A 1 273 ? 29.38333 -25.96872 11.11737 1.000 28.54835 314 TRP A O 1
ATOM 2055 N N . THR A 1 274 ? 29.84316 -28.16929 11.08892 1.000 27.96896 315 THR A N 1
ATOM 2056 C CA . THR A 1 274 ? 30.50900 -28.12172 9.80085 1.000 32.23669 315 THR A CA 1
ATOM 2057 C C . THR A 1 274 ? 29.87671 -29.12674 8.85496 1.000 31.96956 315 THR A C 1
ATOM 2058 O O . THR A 1 274 ? 29.51280 -30.23657 9.25603 1.000 31.87746 315 THR A O 1
ATOM 2062 N N . VAL A 1 275 ? 29.72549 -28.71280 7.60098 1.000 31.62748 316 VAL A N 1
ATOM 2063 C CA . VAL A 1 275 ? 29.21681 -29.57113 6.54584 1.000 34.72897 316 VAL A CA 1
ATOM 2064 C C . VAL A 1 275 ? 30.12273 -29.39754 5.33446 1.000 35.37325 316 VAL A C 1
ATOM 2065 O O . VAL A 1 275 ? 30.90791 -28.44915 5.24721 1.000 34.99009 316 VAL A O 1
ATOM 2069 N N . SER A 1 276 ? 30.00361 -30.33378 4.39720 1.000 34.46448 317 SER A N 1
ATOM 2070 C CA . SER A 1 276 ? 30.82421 -30.36489 3.19392 1.000 38.83415 317 SER A CA 1
ATOM 2071 C C . SER A 1 276 ? 29.94937 -30.12849 1.97146 1.000 39.66876 317 SER A C 1
ATOM 2072 O O . SER A 1 276 ? 28.84707 -30.67656 1.87365 1.000 34.08149 317 SER A O 1
ATOM 2075 N N . SER A 1 277 ? 30.44114 -29.30806 1.04329 1.000 38.84408 318 SER A N 1
ATOM 2076 C CA . SER A 1 277 ? 29.70561 -29.02290 -0.18378 1.000 43.15547 318 SER A CA 1
ATOM 2077 C C . SER A 1 277 ? 30.69818 -28.79062 -1.30962 1.000 41.79026 318 SER A C 1
ATOM 2078 O O . SER A 1 277 ? 31.52710 -27.87863 -1.22171 1.000 41.98821 318 SER A O 1
ATOM 2081 N N . TRP A 1 278 ? 30.58563 -29.59198 -2.37086 1.000 45.49400 319 TRP A N 1
ATOM 2082 C CA . TRP A 1 278 ? 31.47649 -29.50902 -3.52854 1.000 43.31981 319 TRP A CA 1
ATOM 2083 C C . TRP A 1 278 ? 32.93918 -29.56985 -3.09913 1.000 46.70148 319 TRP A C 1
ATOM 2084 O O . TRP A 1 278 ? 33.76432 -28.73286 -3.47823 1.000 48.93421 319 TRP A O 1
ATOM 2095 N N . GLY A 1 279 ? 33.25400 -30.57352 -2.28771 1.000 47.25792 320 GLY A N 1
ATOM 2096 C CA . GLY A 1 279 ? 34.61649 -30.69984 -1.79096 1.000 49.14848 320 GLY A CA 1
ATOM 2097 C C . GLY A 1 279 ? 35.13909 -29.44399 -1.12081 1.000 54.42963 320 GLY A C 1
ATOM 2098 O O . GLY A 1 279 ? 36.31066 -29.08750 -1.29523 1.000 54.51519 320 GLY A O 1
ATOM 2099 N N . LYS A 1 280 ? 34.28467 -28.74908 -0.37434 1.000 48.23360 321 LYS A N 1
ATOM 2100 C CA . LYS A 1 280 ? 34.76183 -27.70743 0.52240 1.000 49.57270 321 LYS A CA 1
ATOM 2101 C C . LYS A 1 280 ? 33.99465 -27.79575 1.83396 1.000 45.50989 321 LYS A C 1
ATOM 2102 O O . LYS A 1 280 ? 32.84097 -28.23220 1.87214 1.000 38.05427 321 LYS A O 1
ATOM 2108 N N . ARG A 1 281 ? 34.66744 -27.42045 2.91604 1.000 48.75229 322 ARG A N 1
ATOM 2109 C CA . ARG A 1 281 ? 34.08972 -27.47288 4.24876 1.000 41.47696 322 ARG A CA 1
ATOM 2110 C C . ARG A 1 281 ? 33.60622 -26.08778 4.65910 1.000 37.63667 322 ARG A C 1
ATOM 2111 O O . ARG A 1 281 ? 34.28099 -25.08067 4.42376 1.000 38.25150 322 ARG A O 1
ATOM 2119 N N . TYR A 1 282 ? 32.42063 -26.04498 5.25812 1.000 38.43274 323 TYR A N 1
ATOM 2120 C CA . TYR A 1 282 ? 31.80445 -24.80260 5.69915 1.000 34.32865 323 TYR A CA 1
ATOM 2121 C C . TYR A 1 282 ? 31.38920 -24.95569 7.15422 1.000 30.59380 323 TYR A C 1
ATOM 2122 O O . TYR A 1 282 ? 30.73591 -25.94114 7.51402 1.000 31.57305 323 TYR A O 1
ATOM 2131 N N . THR A 1 283 ? 31.77582 -23.99309 7.98884 1.000 31.74721 324 THR A N 1
ATOM 2132 C CA . THR A 1 283 ? 31.45427 -24.01579 9.41095 1.000 30.74265 324 THR A CA 1
ATOM 2133 C C . THR A 1 283 ? 30.53852 -22.84705 9.74958 1.000 25.63026 324 THR A C 1
ATOM 2134 O O . THR A 1 283 ? 30.81154 -21.70850 9.36426 1.000 29.67017 324 THR A O 1
ATOM 2138 N N . TYR A 1 284 ? 29.46044 -23.13253 10.47357 1.000 25.59585 325 TYR A N 1
ATOM 2139 C CA . TYR A 1 284 ? 28.47643 -22.13081 10.85530 1.000 25.34538 325 TYR A CA 1
ATOM 2140 C C . TYR A 1 284 ? 28.33998 -22.08946 12.37178 1.000 24.38060 325 TYR A C 1
ATOM 2141 O O . TYR A 1 284 ? 28.62801 -23.06897 13.06684 1.000 26.44571 325 TYR A O 1
ATOM 2150 N N . THR A 1 285 ? 27.88918 -20.93860 12.87978 1.000 22.18714 326 THR A N 1
ATOM 2151 C CA . THR A 1 285 ? 27.69624 -20.75106 14.31493 1.000 26.29234 326 THR A CA 1
ATOM 2152 C C . THR A 1 285 ? 26.28841 -20.25763 14.62197 1.000 25.36155 326 THR A C 1
ATOM 2153 O O . THR A 1 285 ? 26.07471 -19.57221 15.62414 1.000 23.03270 326 THR A O 1
ATOM 2157 N N . ASP A 1 286 ? 25.32066 -20.59000 13.76272 1.000 23.18797 327 ASP A N 1
ATOM 2158 C CA . ASP A 1 286 ? 23.91213 -20.31277 14.02462 1.000 20.97387 327 ASP A CA 1
ATOM 2159 C C . ASP A 1 286 ? 23.09077 -21.52124 13.61901 1.000 22.76833 327 ASP A C 1
ATOM 2160 O O . ASP A 1 286 ? 23.49400 -22.29393 12.74323 1.000 21.30580 327 ASP A O 1
ATOM 2165 N N . LEU A 1 287 ? 21.93154 -21.67930 14.26221 1.000 18.57198 328 LEU A N 1
ATOM 2166 C CA . LEU A 1 287 ? 21.08249 -22.82786 13.98082 1.000 22.49872 328 LEU A CA 1
ATOM 2167 C C . LEU A 1 287 ? 20.13297 -22.57710 12.81529 1.000 19.69200 328 LEU A C 1
ATOM 2168 O O . LEU A 1 287 ? 19.51617 -23.52408 12.31456 1.000 21.17596 328 LEU A O 1
ATOM 2173 N N . SER A 1 288 ? 20.01616 -21.33617 12.36533 1.000 18.76819 329 SER A N 1
ATOM 2174 C CA . SER A 1 288 ? 19.24256 -21.01381 11.17483 1.000 16.33282 329 SER A CA 1
ATOM 2175 C C . SER A 1 288 ? 19.67549 -19.63066 10.71990 1.000 21.06718 329 SER A C 1
ATOM 2176 O O . SER A 1 288 ? 20.51238 -18.98111 11.35701 1.000 19.99208 329 SER A O 1
ATOM 2179 N N . GLY A 1 289 ? 19.11224 -19.18952 9.59503 1.000 18.46126 330 GLY A N 1
ATOM 2180 C CA . GLY A 1 289 ? 19.41854 -17.86768 9.09457 1.000 19.09730 330 GLY A CA 1
ATOM 2181 C C . GLY A 1 289 ? 18.67911 -16.74685 9.78468 1.000 19.85340 330 GLY A C 1
ATOM 2182 O O . GLY A 1 289 ? 19.04029 -15.57977 9.60424 1.000 18.81992 330 GLY A O 1
ATOM 2183 N N . HIS A 1 290 ? 17.65908 -17.07570 10.57506 1.000 18.77527 331 HIS A N 1
ATOM 2184 C CA . HIS A 1 290 ? 16.90597 -16.10466 11.35172 1.000 17.34705 331 HIS A CA 1
ATOM 2185 C C . HIS A 1 290 ? 17.34395 -16.14476 12.81586 1.000 18.95227 331 HIS A C 1
ATOM 2186 O O . HIS A 1 290 ? 17.91395 -17.12829 13.29621 1.000 18.79337 331 HIS A O 1
ATOM 2193 N N . TYR A 1 291 ? 17.07159 -15.08333 13.50197 1.000 16.80070 332 TYR A N 1
ATOM 2194 C CA . TYR A 1 291 ? 17.10848 -15.14162 14.94769 1.000 18.53081 332 TYR A CA 1
ATOM 2195 C C . TYR A 1 291 ? 15.71257 -15.40296 15.49852 1.000 18.48549 332 TYR A C 1
ATOM 2196 O O . TYR A 1 291 ? 14.71876 -14.93444 14.93548 1.000 18.83984 332 TYR A O 1
ATOM 2205 N N . PRO A 1 292 ? 15.61569 -16.15017 16.59605 1.000 18.74533 333 PRO A N 1
ATOM 2206 C CA . PRO A 1 292 ? 14.32081 -16.31638 17.25988 1.000 19.08873 333 PRO A CA 1
ATOM 2207 C C . PRO A 1 292 ? 13.79203 -14.98582 17.77995 1.000 20.80377 333 PRO A C 1
ATOM 2208 O O . PRO A 1 292 ? 14.54837 -14.09261 18.17436 1.000 18.02694 333 PRO A O 1
ATOM 2212 N N . VAL A 1 293 ? 12.47079 -14.85596 17.76001 1.000 16.02871 334 VAL A N 1
ATOM 2213 C CA . VAL A 1 293 ? 11.78103 -13.71241 18.34016 1.000 16.63091 334 VAL A CA 1
ATOM 2214 C C . VAL A 1 293 ? 10.90761 -14.23703 19.46827 1.000 17.73610 334 VAL A C 1
ATOM 2215 O O . VAL A 1 293 ? 10.07765 -15.12950 19.25795 1.000 19.15559 334 VAL A O 1
ATOM 2219 N N . ILE A 1 294 ? 11.10578 -13.70115 20.66352 1.000 19.36550 335 ILE A N 1
ATOM 2220 C CA . ILE A 1 294 ? 10.34183 -14.09724 21.83405 1.000 17.27752 335 ILE A CA 1
ATOM 2221 C C . ILE A 1 294 ? 9.44833 -12.92931 22.20737 1.000 17.58705 335 ILE A C 1
ATOM 2222 O O . ILE A 1 294 ? 9.92406 -11.80038 22.39141 1.000 17.21801 335 ILE A O 1
ATOM 2227 N N . ALA A 1 295 ? 8.15461 -13.20009 22.29787 1.000 18.01162 336 ALA A N 1
ATOM 2228 C CA . ALA A 1 295 ? 7.14956 -12.19043 22.57952 1.000 17.91026 336 ALA A CA 1
ATOM 2229 C C . ALA A 1 295 ? 6.53690 -12.42866 23.94693 1.000 18.98935 336 ALA A C 1
ATOM 2230 O O . ALA A 1 295 ? 6.22323 -13.56764 24.30204 1.000 19.10972 336 ALA A O 1
ATOM 2232 N N . GLY A 1 296 ? 6.31236 -11.35278 24.69035 1.000 17.89724 337 GLY A N 1
ATOM 2233 C CA . GLY A 1 296 ? 5.63534 -11.49377 25.96478 1.000 19.90047 337 GLY A CA 1
ATOM 2234 C C . GLY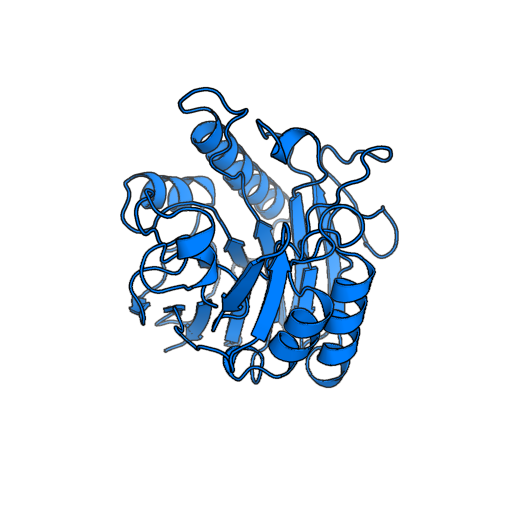 A 1 296 ? 5.46376 -10.14345 26.62091 1.000 23.00917 337 GLY A C 1
ATOM 2235 O O . GLY A 1 296 ? 6.03296 -9.13637 26.18807 1.000 19.90537 337 GLY A O 1
ATOM 2236 N N . ALA A 1 297 ? 4.65066 -10.13863 27.67439 1.000 21.55154 338 ALA A N 1
ATOM 2237 C CA . ALA A 1 297 ? 4.43752 -8.91623 28.43262 1.000 28.47678 338 ALA A CA 1
ATOM 2238 C C . ALA A 1 297 ? 5.73083 -8.53755 29.13330 1.000 34.16305 338 ALA A C 1
ATOM 2239 O O . ALA A 1 297 ? 6.36213 -9.36779 29.79638 1.000 32.54428 338 ALA A O 1
ATOM 2241 N N . ASN A 1 298 ? 6.14541 -7.29541 28.94669 1.000 33.74126 339 ASN A N 1
ATOM 2242 C CA . ASN A 1 298 ? 7.31573 -6.78338 29.62836 1.000 39.44147 339 ASN A CA 1
ATOM 2243 C C . ASN A 1 298 ? 6.89276 -6.31004 31.01493 1.000 46.85011 339 ASN A C 1
ATOM 2244 O O . ASN A 1 298 ? 6.57744 -5.13289 31.20032 1.000 52.34370 339 ASN A O 1
#

InterPro domains:
  IPR005135 Endonuclease/exonuclease/phosphatase [PF03372] (80-305)
  IPR017766 Sphingomyelinase C/phospholipase C [TIGR03395] (51-336)
  IPR017766 Sphingomyelinase C/phospholipase C [cd09078] (51-336)
  IPR036691 Endonuclease/exonuclease/phosphatase superfamily [G3DSA:3.60.10.10] (42-338)
  IPR036691 Endonuclease/exonuclease/phosphatase superfamily [SSF56219] (49-336)
  IPR038772 Sphingomyelinase C/Sphingomyelin phosphodiesterase 2-like [PTHR16320] (40-323)

Secondary structure (DSSP, 8-state):
-----EEEEEEEE--TTT-TTS-HHHHHHHHHHSGGGTT-SEEEEEEE-SHHHHHHHHHHTTTT--EEPPPTTS-STT-SEEEES--SS-S-B---EEEESSPEEEEEEEE-S---GGGGGTB-EEEEEEEEETTEEEEEEEEEPPP--TTSPTTHHHHHHHHHHHHHHHHHHHTT--TTSEEEEEEE----TTSTHHHHHHHHHTBPPPSEEEESS-SB-TTTSHHHHHH-TTSPPB--EEEEEBTTS---TTEEEEE-------EEEESSS-EEEESSSSSSPPEEEEE-

Solvent-accessible surface area: 12012 Å² total; per-residue (Å²): 93,29,73,6,98,0,0,0,4,1,0,5,0,51,36,44,72,120,99,93,78,36,14,4,100,85,0,4,189,68,0,4,71,12,48,10,0,67,64,7,20,0,0,0,1,0,29,1,37,9,76,62,0,2,69,40,2,33,72,45,0,43,113,77,2,69,89,36,1,34,2,0,3,82,41,144,114,50,25,76,38,32,29,43,116,38,38,89,126,31,129,92,8,0,0,0,0,0,0,0,105,69,57,30,70,91,53,10,1,10,4,7,53,45,17,6,15,64,8,105,175,16,3,20,0,0,0,4,0,8,0,65,4,67,80,39,111,0,8,0,0,0,0,7,1,1,34,111,40,121,56,18,68,114,57,69,6,40,39,14,12,26,122,1,2,146,28,4,38,60,36,8,97,81,76,127,20,66,63,98,22,2,2,0,4,0,0,2,0,20,0,24,25,109,48,94,40,56,64,52,1,27,80,13,2,54,8,5,72,20,88,38,76,24,57,28,66,54,0,25,0,8,146,84,0,31,0,0,31,101,85,81,100,130,68,89,71,56,2,13,1,2,0,3,2,18,64,65,27,29,99,14,94,28,4,72,1,37,3,41,74,63,88,24,78,94,15,54,24,46,42,250,87,117,164,54,81,10,56,4,14,1,3,17,3,3,0,28,0,14,45,137

Organism: NCBI:txid51201

Nearest PDB structures (foldseek):
  7cne-assembly1_A  TM=1.003E+00  e=1.764E-71  Streptomyces griseocarneus
  3i48-assembly2_B  TM=9.875E-01  e=4.571E-44  Staphylococcus aureus subsp. aureus RN4220
  3i5v-assembly2_B  TM=9.814E-01  e=2.813E-41  Staphylococcus aureus subsp. aureus RN4220
  1zwx-assembly1_A  TM=9.621E-01  e=7.041E-41  Listeria ivanovii
  3k55-assembly1_A  TM=9.553E-01  e=9.808E-37  Staphylococcus aureus subsp. aureus RN4220

Radius of gyration: 17.65 Å; Cα contacts (8 Å, |Δi|>4): 744; chains: 1; bounding box: 51×38×43 Å